Protein 5WY2 (pdb70)

Secondary structure (DSSP, 8-state):
-TTEEEE--EEEEETTEEEEEEEEEE--TTSS-SEEEEEEEHHHHHHHHHHHHT-GGGTTS-PPPPPPPP--HHHHHHHHH--HHHHHHHHHHHHHHHHHHHHHHHHHHHHHHH-TTGGG-HHHHHHHH--S-HHHH-/--EEEEE--TTTS--EEEEE-/--SEEEE--EEEEETTEEEEEEEEEE--TTSSSSEEEEEEEHHHHHHHHHHHHT-GGGTTS-PPPPPPPP--HHHHHHHHHHHHGGGTS-HHHHHHHHHHHHHHHHHHHHHHHHHHHHHHHHHHT-TTGGG-HHHHHHHH--S-STTT-/--EEEEE---TTS--EEEEE-

Structure (mmCIF, N/CA/C/O backbone):
data_5WY2
#
_entry.id   5WY2
#
_cell.length_a   37.443
_cell.length_b   43.711
_cell.length_c   60.070
_cell.angle_alpha   94.79
_cell.angle_beta   99.81
_cell.angle_gamma   100.97
#
_symmetry.space_group_name_H-M   'P 1'
#
loop_
_entity.id
_entity.type
_entity.pdbx_description
1 polymer 'Sorting nexin-5'
2 polymer IncE
3 water water
#
loop_
_atom_site.group_PDB
_atom_site.id
_atom_site.type_symbol
_atom_site.label_atom_id
_atom_site.label_alt_id
_atom_site.label_comp_id
_atom_site.label_asym_id
_atom_site.label_entity_id
_atom_site.label_seq_id
_atom_site.pdbx_PDB_ins_code
_atom_site.Cartn_x
_atom_site.Cartn_y
_atom_site.Cartn_z
_atom_site.occupancy
_atom_site.B_iso_or_equiv
_atom_site.auth_seq_id
_atom_site.auth_comp_id
_atom_site.auth_asym_id
_atom_site.auth_atom_id
_atom_site.pdbx_PDB_model_num
ATOM 1 N N . ASP A 1 11 ? 18.566 2.188 -4.578 1.00 66.94 28 ASP A N 1
ATOM 2 C CA . ASP A 1 11 ? 17.161 2.568 -4.178 1.00 61.37 28 ASP A CA 1
ATOM 3 C C . ASP A 1 11 ? 16.902 3.949 -3.462 1.00 56.08 28 ASP A C 1
ATOM 4 O O . ASP A 1 11 ? 15.736 4.360 -3.315 1.00 50.51 28 ASP A O 1
ATOM 9 N N . PRO A 1 12 ? 17.969 4.722 -3.135 1.00 54.33 29 PRO A N 1
ATOM 10 C CA . PRO A 1 12 ? 17.712 5.887 -2.293 1.00 52.85 29 PRO A CA 1
ATOM 11 C C . PRO A 1 12 ? 16.973 7.079 -2.968 1.00 49.39 29 PRO A C 1
ATOM 12 O O . PRO A 1 12 ? 16.600 8.038 -2.278 1.00 51.76 29 PRO A O 1
ATOM 16 N N . SER A 1 13 ? 16.731 6.984 -4.272 1.00 43.46 30 SER A N 1
ATOM 17 C CA . SER A 1 13 ? 16.128 8.080 -4.986 1.00 41.23 30 SER A CA 1
ATOM 18 C C . SER A 1 13 ? 14.594 8.005 -4.965 1.00 35.86 30 SER A C 1
ATOM 19 O O . SER A 1 13 ? 13.961 8.951 -5.366 1.00 33.50 30 SER A O 1
ATOM 22 N N . LEU A 1 14 ? 14.036 6.882 -4.497 1.00 33.25 31 LEU A N 1
ATOM 23 C CA . LEU A 1 14 ? 12.621 6.692 -4.394 1.00 31.58 31 LEU A CA 1
ATOM 24 C C . LEU A 1 14 ? 12.291 5.882 -3.122 1.00 32.45 31 LEU A C 1
ATOM 25 O O . LEU A 1 14 ? 12.581 4.685 -3.092 1.00 33.49 31 LEU A O 1
ATOM 30 N N . GLN A 1 15 ? 11.726 6.545 -2.090 1.00 32.99 32 GLN A N 1
ATOM 31 C CA . GLN A 1 15 ? 11.514 5.969 -0.784 1.00 33.59 32 GLN A CA 1
ATOM 32 C C . GLN A 1 15 ? 10.063 6.115 -0.389 1.00 31.39 32 GLN A C 1
ATOM 33 O O . GLN A 1 15 ? 9.540 7.234 -0.300 1.00 29.55 32 GLN A O 1
ATOM 39 N N . ILE A 1 16 ? 9.404 4.981 -0.164 1.00 29.26 33 ILE A N 1
ATOM 40 C CA . ILE A 1 16 ? 7.957 4.936 0.035 1.00 28.78 33 ILE A CA 1
ATOM 41 C C . ILE A 1 16 ? 7.687 4.330 1.387 1.00 30.80 33 ILE A C 1
ATOM 42 O O . ILE A 1 16 ? 8.317 3.323 1.754 1.00 29.37 33 ILE A O 1
ATOM 47 N N . ASP A 1 17 ? 6.767 4.939 2.140 1.00 30.81 34 ASP A N 1
ATOM 48 C CA . ASP A 1 17 ? 6.316 4.335 3.378 1.00 31.75 34 ASP A CA 1
ATOM 49 C C . ASP A 1 17 ? 4.820 4.602 3.597 1.00 30.51 34 ASP A C 1
ATOM 50 O O . ASP A 1 17 ? 4.213 5.479 2.984 1.00 28.10 34 ASP A O 1
ATOM 55 N N . ILE A 1 18 ? 4.244 3.812 4.488 1.00 30.62 35 ILE A N 1
ATOM 56 C CA . ILE A 1 18 ? 2.845 3.972 4.872 1.00 30.60 35 ILE A CA 1
ATOM 57 C C . ILE A 1 18 ? 2.842 4.360 6.341 1.00 32.86 35 ILE A C 1
ATOM 58 O O . ILE A 1 18 ? 2.982 3.495 7.205 1.00 34.35 35 ILE A O 1
ATOM 63 N N . PRO A 1 19 ? 2.689 5.653 6.654 1.00 33.45 36 PRO A N 1
ATOM 64 C CA . PRO A 1 19 ? 2.754 6.068 8.078 1.00 35.71 36 PRO A CA 1
ATOM 65 C C . PRO A 1 19 ? 1.457 5.894 8.898 1.00 37.48 36 PRO A C 1
ATOM 66 O O . PRO A 1 19 ? 1.497 6.001 10.162 1.00 39.89 36 PRO A O 1
ATOM 70 N N . ASP A 1 20 ? 0.322 5.719 8.221 1.00 35.40 37 ASP A N 1
ATOM 71 C CA . ASP A 1 20 ? -0.936 5.554 8.896 1.00 36.62 37 ASP A CA 1
ATOM 72 C C . ASP A 1 20 ? -1.959 4.874 7.983 1.00 34.81 37 ASP A C 1
ATOM 73 O O . ASP A 1 20 ? -1.779 4.801 6.752 1.00 31.29 37 ASP A O 1
ATOM 78 N N . ALA A 1 21 ? -3.021 4.395 8.612 1.00 36.70 38 ALA A N 1
ATOM 79 C CA . ALA A 1 21 ? -4.074 3.669 7.945 1.00 36.16 38 ALA A CA 1
ATOM 80 C C . ALA A 1 21 ? -5.383 3.726 8.738 1.00 38.44 38 ALA A C 1
ATOM 81 O O . ALA A 1 21 ? -5.404 3.938 9.962 1.00 41.31 38 ALA A O 1
ATOM 83 N N . LEU A 1 22 ? -6.490 3.552 8.042 1.00 38.58 39 LEU A N 1
ATOM 84 C CA . LEU A 1 22 ? -7.805 3.693 8.650 1.00 41.68 39 LEU A CA 1
ATOM 85 C C . LEU A 1 22 ? -8.658 2.524 8.244 1.00 41.65 39 LEU A C 1
ATOM 86 O O . LEU A 1 22 ? -8.747 2.241 7.071 1.00 39.14 39 LEU A O 1
ATOM 91 N N . SER A 1 23 ? -9.260 1.843 9.208 1.00 44.65 40 SER A N 1
ATOM 92 C CA . SER A 1 23 ? -10.235 0.772 8.956 1.00 47.27 40 SER A CA 1
ATOM 93 C C . SER A 1 23 ? -11.598 1.354 9.252 1.00 51.92 40 SER A C 1
ATOM 94 O O . SER A 1 23 ? -11.850 1.842 10.367 1.00 52.79 40 SER A O 1
ATOM 97 N N . GLU A 1 24 ? -12.476 1.320 8.261 1.00 55.86 41 GLU A N 1
ATOM 98 C CA . GLU A 1 24 ? -13.862 1.788 8.426 1.00 64.33 41 GLU A CA 1
ATOM 99 C C . GLU A 1 24 ? -14.806 0.912 7.620 1.00 69.09 41 GLU A C 1
ATOM 100 O O . GLU A 1 24 ? -14.532 0.576 6.463 1.00 71.80 41 GLU A O 1
ATOM 106 N N . ARG A 1 25 ? -15.896 0.518 8.258 1.00 78.04 42 ARG A N 1
ATOM 107 C CA . ARG A 1 25 ? -16.828 -0.476 7.726 1.00 84.89 42 ARG A CA 1
ATOM 108 C C . ARG A 1 25 ? -16.018 -1.652 7.199 1.00 82.60 42 ARG A C 1
ATOM 109 O O . ARG A 1 25 ? -15.398 -2.362 7.991 1.00 83.53 42 ARG A O 1
ATOM 117 N N . ASP A 1 26 ? -15.948 -1.836 5.890 1.00 81.36 43 ASP A N 1
ATOM 118 C CA . ASP A 1 26 ? -15.274 -3.006 5.327 1.00 81.07 43 ASP A CA 1
ATOM 119 C C . ASP A 1 26 ? -14.052 -2.605 4.506 1.00 74.26 43 ASP A C 1
ATOM 120 O O . ASP A 1 26 ? -13.432 -3.459 3.870 1.00 73.77 43 ASP A O 1
ATOM 125 N N . LYS A 1 27 ? -13.671 -1.328 4.559 1.00 69.25 44 LYS A N 1
ATOM 126 C CA . LYS A 1 27 ? -12.592 -0.846 3.727 1.00 62.33 44 LYS A CA 1
ATOM 127 C C . LYS A 1 27 ? -11.448 -0.339 4.588 1.00 54.76 44 LYS A C 1
ATOM 128 O O . LYS A 1 27 ? -11.638 0.020 5.747 1.00 54.96 44 LYS A O 1
ATOM 134 N N . VAL A 1 28 ? -10.256 -0.396 4.034 1.00 46.67 45 VAL A N 1
ATOM 135 C CA . VAL A 1 28 ? -9.058 0.030 4.704 1.00 44.21 45 VAL A CA 1
ATOM 136 C C . VAL A 1 28 ? -8.369 1.026 3.811 1.00 40.76 45 VAL A C 1
ATOM 137 O O . VAL A 1 28 ? -8.041 0.692 2.679 1.00 35.89 45 VAL A O 1
ATOM 141 N N . LYS A 1 29 ? -8.189 2.249 4.305 1.00 39.82 46 LYS A N 1
ATOM 142 C CA . LYS A 1 29 ? -7.443 3.263 3.548 1.00 37.82 46 LYS A CA 1
ATOM 143 C C . LYS A 1 29 ? -6.034 3.354 4.132 1.00 35.38 46 LYS A C 1
ATOM 144 O O . LYS A 1 29 ? -5.859 3.325 5.382 1.00 37.78 46 LYS A O 1
ATOM 150 N N . PHE A 1 30 ? -5.057 3.466 3.271 1.00 31.28 47 PHE A N 1
ATOM 151 C CA . PHE A 1 30 ? -3.638 3.578 3.645 1.00 30.03 47 PHE A CA 1
ATOM 152 C C . PHE A 1 30 ? -3.112 4.930 3.146 1.00 29.46 47 PHE A C 1
ATOM 153 O O . PHE A 1 30 ? -3.436 5.332 2.031 1.00 26.65 47 PHE A O 1
ATOM 161 N N . THR A 1 31 ? -2.356 5.644 3.995 1.00 29.85 48 THR A N 1
ATOM 162 C CA . THR A 1 31 ? -1.593 6.835 3.530 1.00 29.71 48 THR A CA 1
ATOM 163 C C . THR A 1 31 ? -0.334 6.343 2.910 1.00 28.50 48 THR A C 1
ATOM 164 O O . THR A 1 31 ? 0.394 5.615 3.575 1.00 28.77 48 THR A O 1
ATOM 168 N N . VAL A 1 32 ? -0.113 6.678 1.631 1.00 27.32 49 VAL A N 1
ATOM 169 C CA . VAL A 1 32 ? 1.125 6.302 0.922 1.00 27.23 49 VAL A CA 1
ATOM 170 C C . VAL A 1 32 ? 1.974 7.562 0.768 1.00 27.65 49 VAL A C 1
ATOM 171 O O . VAL A 1 32 ? 1.574 8.541 0.106 1.00 27.27 49 VAL A O 1
ATOM 175 N N . HIS A 1 33 ? 3.141 7.529 1.386 1.00 27.82 50 HIS A N 1
ATOM 176 C CA . HIS A 1 33 ? 4.021 8.684 1.444 1.00 28.97 50 HIS A CA 1
ATOM 177 C C . HIS A 1 33 ? 5.268 8.434 0.661 1.00 27.99 50 HIS A C 1
ATOM 178 O O . HIS A 1 33 ? 5.921 7.440 0.913 1.00 28.71 50 HIS A O 1
ATOM 185 N N . THR A 1 34 ? 5.612 9.355 -0.236 1.00 28.32 51 THR A N 1
ATOM 186 C CA . THR A 1 34 ? 6.779 9.218 -1.122 1.00 27.90 51 THR A CA 1
ATOM 187 C C . THR A 1 34 ? 7.753 10.374 -0.951 1.00 28.71 51 THR A C 1
ATOM 188 O O . THR A 1 34 ? 7.329 11.516 -0.841 1.00 29.02 51 THR A O 1
ATOM 192 N N . LYS A 1 35 ? 9.034 10.036 -0.871 1.00 28.90 52 LYS A N 1
ATOM 193 C CA . LYS A 1 35 ? 10.120 10.986 -0.967 1.00 31.60 52 LYS A CA 1
ATOM 194 C C . LYS A 1 35 ? 11.019 10.571 -2.114 1.00 30.26 52 LYS A C 1
ATOM 195 O O . LYS A 1 35 ? 11.435 9.403 -2.220 1.00 28.61 52 LYS A O 1
ATOM 201 N N . THR A 1 36 ? 11.309 11.505 -2.997 1.00 29.52 53 THR A N 1
ATOM 202 C CA . THR A 1 36 ? 12.064 11.167 -4.160 1.00 29.14 53 THR A CA 1
ATOM 203 C C . THR A 1 36 ? 12.925 12.348 -4.539 1.00 32.07 53 THR A C 1
ATOM 204 O O . THR A 1 36 ? 12.584 13.510 -4.240 1.00 33.05 53 THR A O 1
ATOM 208 N N . THR A 1 37 ? 14.036 12.022 -5.199 1.00 32.92 54 THR A N 1
ATOM 209 C CA . THR A 1 37 ? 14.892 12.996 -5.802 1.00 34.89 54 THR A CA 1
ATOM 210 C C . THR A 1 37 ? 14.745 12.959 -7.337 1.00 33.70 54 THR A C 1
ATOM 211 O O . THR A 1 37 ? 15.524 13.564 -8.050 1.00 34.71 54 THR A O 1
ATOM 215 N N . LEU A 1 38 ? 13.783 12.235 -7.842 1.00 30.15 55 LEU A N 1
ATOM 216 C CA . LEU A 1 38 ? 13.609 12.051 -9.305 1.00 30.23 55 LEU A CA 1
ATOM 217 C C . LEU A 1 38 ? 12.744 13.201 -9.869 1.00 31.02 55 LEU A C 1
ATOM 218 O O . LEU A 1 38 ? 11.672 13.521 -9.341 1.00 31.53 55 LEU A O 1
ATOM 223 N N . SER A 1 39 ? 13.154 13.734 -10.987 1.00 31.71 56 SER A N 1
ATOM 224 C CA . SER A 1 39 ? 12.349 14.747 -11.724 1.00 33.29 56 SER A CA 1
ATOM 225 C C . SER A 1 39 ? 11.283 14.071 -12.634 1.00 32.40 56 SER A C 1
ATOM 226 O O . SER A 1 39 ? 10.658 14.728 -13.486 1.00 33.02 56 SER A O 1
ATOM 229 N N . THR A 1 40 ? 11.117 12.757 -12.523 1.00 30.09 57 THR A N 1
ATOM 230 C CA . THR A 1 40 ? 10.003 12.077 -13.196 1.00 29.92 57 THR A CA 1
ATOM 231 C C . THR A 1 40 ? 8.711 12.120 -12.335 1.00 29.22 57 THR A C 1
ATOM 232 O O . THR A 1 40 ? 7.725 11.366 -12.620 1.00 29.93 57 THR A O 1
ATOM 236 N N . PHE A 1 41 ? 8.798 12.676 -11.142 1.00 29.10 58 PHE A N 1
ATOM 237 C CA . PHE A 1 41 ? 7.640 13.019 -10.298 1.00 28.87 58 PHE A CA 1
ATOM 238 C C . PHE A 1 41 ? 7.540 14.512 -10.207 1.00 31.72 58 PHE A C 1
ATOM 239 O O . PHE A 1 41 ? 8.562 15.233 -10.313 1.00 32.33 58 PHE A O 1
ATOM 247 N N . GLN A 1 42 ? 6.323 15.024 -10.025 1.00 33.60 59 GLN A N 1
ATOM 248 C CA . GLN A 1 42 ? 6.137 16.482 -9.969 1.00 38.95 59 GLN A CA 1
ATOM 249 C C . GLN A 1 42 ? 6.761 17.146 -8.729 1.00 37.33 59 GLN A C 1
ATOM 250 O O . GLN A 1 42 ? 7.172 18.266 -8.839 1.00 38.25 59 GLN A O 1
ATOM 256 N N . SER A 1 43 ? 6.773 16.434 -7.602 1.00 35.08 60 SER A N 1
ATOM 257 C CA . SER A 1 43 ? 7.153 16.996 -6.300 1.00 37.26 60 SER A CA 1
ATOM 258 C C . SER A 1 43 ? 8.074 16.058 -5.560 1.00 34.09 60 SER A C 1
ATOM 259 O O . SER A 1 43 ? 7.984 14.863 -5.807 1.00 30.66 60 SER A O 1
ATOM 262 N N . PRO A 1 44 ? 8.988 16.610 -4.724 1.00 34.52 61 PRO A N 1
ATOM 263 C CA . PRO A 1 44 ? 9.988 15.760 -4.063 1.00 34.13 61 PRO A CA 1
ATOM 264 C C . PRO A 1 44 ? 9.414 14.956 -2.883 1.00 33.35 61 PRO A C 1
ATOM 265 O O . PRO A 1 44 ? 9.999 13.952 -2.487 1.00 32.62 61 PRO A O 1
ATOM 269 N N . GLU A 1 45 ? 8.270 15.373 -2.360 1.00 33.37 62 GLU A N 1
ATOM 270 C CA . GLU A 1 45 ? 7.618 14.688 -1.249 1.00 33.18 62 GLU A CA 1
ATOM 271 C C . GLU A 1 45 ? 6.105 14.902 -1.334 1.00 31.59 62 GLU A C 1
ATOM 272 O O . GLU A 1 45 ? 5.614 16.049 -1.513 1.00 31.89 62 GLU A O 1
ATOM 278 N N . PHE A 1 46 ? 5.369 13.815 -1.191 1.00 29.92 63 PHE A N 1
ATOM 279 C CA . PHE A 1 46 ? 3.914 13.860 -1.379 1.00 30.14 63 PHE A CA 1
ATOM 280 C C . PHE A 1 46 ? 3.289 12.634 -0.770 1.00 28.87 63 PHE A C 1
ATOM 281 O O . PHE A 1 46 ? 3.960 11.609 -0.502 1.00 27.94 63 PHE A O 1
ATOM 289 N N . SER A 1 47 ? 1.991 12.751 -0.525 1.00 30.10 64 SER A N 1
ATOM 290 C CA . SER A 1 47 ? 1.186 11.672 0.009 1.00 29.97 64 SER A CA 1
ATOM 291 C C . SER A 1 47 ? -0.170 11.579 -0.658 1.00 29.90 64 SER A C 1
ATOM 292 O O . SER A 1 47 ? -0.772 12.606 -1.005 1.00 31.05 64 SER A O 1
ATOM 295 N N . VAL A 1 48 ? -0.663 10.351 -0.770 1.00 28.32 65 VAL A N 1
ATOM 296 C CA . VAL A 1 48 ? -1.970 10.066 -1.304 1.00 28.35 65 VAL A CA 1
ATOM 297 C C . VAL A 1 48 ? -2.624 9.009 -0.427 1.00 27.88 65 VAL A C 1
ATOM 298 O O . VAL A 1 48 ? -1.966 8.348 0.392 1.00 26.59 65 VAL A O 1
ATOM 302 N N . THR A 1 49 ? -3.944 8.907 -0.578 1.00 29.53 66 THR A N 1
ATOM 303 C CA . THR A 1 49 ? -4.733 7.880 0.092 1.00 29.46 66 THR A CA 1
ATOM 304 C C . THR A 1 49 ? -5.079 6.764 -0.923 1.00 28.67 66 THR A C 1
ATOM 305 O O . THR A 1 49 ? -5.581 7.067 -2.026 1.00 27.53 66 THR A O 1
ATOM 309 N N . ARG A 1 50 ? -4.850 5.511 -0.518 1.00 27.05 67 ARG A N 1
ATOM 310 C CA . ARG A 1 50 ? -5.108 4.365 -1.365 1.00 27.26 67 ARG A CA 1
ATOM 311 C C . ARG A 1 50 ? -5.820 3.303 -0.539 1.00 28.29 67 ARG A C 1
ATOM 312 O O . ARG A 1 50 ? -5.441 3.035 0.605 1.00 29.16 67 ARG A O 1
ATOM 320 N N . GLN A 1 51 ? -6.830 2.710 -1.133 1.00 29.07 68 GLN A N 1
ATOM 321 C CA . GLN A 1 51 ? -7.493 1.540 -0.578 1.00 31.07 68 GLN A CA 1
ATOM 322 C C . GLN A 1 51 ? -6.783 0.290 -1.030 1.00 30.53 68 GLN A C 1
ATOM 323 O O . GLN A 1 51 ? -6.087 0.264 -2.113 1.00 27.23 68 GLN A O 1
ATOM 329 N N . HIS A 1 52 ? -7.035 -0.797 -0.297 1.00 31.75 69 HIS A N 1
ATOM 330 C CA . HIS A 1 52 ? -6.499 -2.108 -0.739 1.00 31.50 69 HIS A CA 1
ATOM 331 C C . HIS A 1 52 ? -6.711 -2.442 -2.225 1.00 30.47 69 HIS A C 1
ATOM 332 O O . HIS A 1 52 ? -5.800 -2.897 -2.898 1.00 30.46 69 HIS A O 1
ATOM 339 N N . GLU A 1 53 ? -7.927 -2.251 -2.729 1.00 32.30 70 GLU A N 1
ATOM 340 C CA . GLU A 1 53 ? -8.244 -2.498 -4.129 1.00 32.79 70 GLU A CA 1
ATOM 341 C C . GLU A 1 53 ? -7.269 -1.803 -5.126 1.00 28.69 70 GLU A C 1
ATOM 342 O O . GLU A 1 53 ? -7.065 -2.274 -6.244 1.00 27.27 70 GLU A O 1
ATOM 348 N N . ASP A 1 54 ? -6.788 -0.609 -4.766 1.00 25.86 71 ASP A N 1
ATOM 349 C CA . ASP A 1 54 ? -5.895 0.128 -5.620 1.00 24.60 71 ASP A CA 1
ATOM 350 C C . ASP A 1 54 ? -4.505 -0.569 -5.772 1.00 22.81 71 ASP A C 1
ATOM 351 O O . ASP A 1 54 ? -3.857 -0.515 -6.820 1.00 21.99 71 ASP A O 1
ATOM 356 N N . PHE A 1 55 ? -4.062 -1.224 -4.702 1.00 23.05 72 PHE A N 1
ATOM 357 C CA . PHE A 1 55 ? -2.860 -1.984 -4.706 1.00 22.86 72 PHE A CA 1
ATOM 358 C C . PHE A 1 55 ? -3.047 -3.222 -5.605 1.00 24.14 72 PHE A C 1
ATOM 359 O O . PHE A 1 55 ? -2.106 -3.631 -6.328 1.00 24.48 72 PHE A O 1
ATOM 367 N N . VAL A 1 56 ? -4.210 -3.852 -5.507 1.00 24.88 73 VAL A N 1
ATOM 368 C CA . VAL A 1 56 ? -4.555 -5.021 -6.341 1.00 26.35 73 VAL A CA 1
ATOM 369 C C . VAL A 1 56 ? -4.570 -4.620 -7.824 1.00 26.66 73 VAL A C 1
ATOM 370 O O . VAL A 1 56 ? -4.017 -5.290 -8.690 1.00 26.39 73 VAL A O 1
ATOM 374 N N . TRP A 1 57 ? -5.173 -3.472 -8.115 1.00 26.61 74 TRP A N 1
ATOM 375 C CA . TRP A 1 57 ? -5.161 -2.924 -9.466 1.00 26.21 74 TRP A CA 1
ATOM 376 C C . TRP A 1 57 ? -3.754 -2.700 -9.988 1.00 24.70 74 TRP A C 1
ATOM 377 O O . TRP A 1 57 ? -3.513 -2.982 -11.175 1.00 25.57 74 TRP A O 1
ATOM 388 N N . LEU A 1 58 ? -2.878 -2.156 -9.166 1.00 22.39 75 LEU A N 1
ATOM 389 C CA . LEU A 1 58 ? -1.523 -1.834 -9.595 1.00 22.60 75 LEU A CA 1
ATOM 390 C C . LEU A 1 58 ? -0.796 -3.147 -9.928 1.00 22.32 75 LEU A C 1
ATOM 391 O O . LEU A 1 58 ? -0.173 -3.264 -10.955 1.00 21.94 75 LEU A O 1
ATOM 396 N N . HIS A 1 59 ? -0.891 -4.099 -9.008 1.00 23.19 76 HIS A N 1
ATOM 397 C CA . HIS A 1 59 ? -0.327 -5.420 -9.236 1.00 23.35 76 HIS A CA 1
ATOM 398 C C . HIS A 1 59 ? -0.833 -6.049 -10.524 1.00 24.41 76 HIS A C 1
ATOM 399 O O . HIS A 1 59 ? -0.026 -6.524 -11.345 1.00 27.27 76 HIS A O 1
ATOM 406 N N . ASP A 1 60 ? -2.137 -6.076 -10.725 1.00 25.46 77 ASP A N 1
ATOM 407 C CA . ASP A 1 60 ? -2.706 -6.687 -11.924 1.00 27.54 77 ASP A CA 1
ATOM 408 C C . ASP A 1 60 ? -2.247 -5.975 -13.177 1.00 27.10 77 ASP A C 1
ATOM 409 O O . ASP A 1 60 ? -1.912 -6.605 -14.194 1.00 28.09 77 ASP A O 1
ATOM 414 N N . THR A 1 61 ? -2.236 -4.639 -13.130 1.00 26.11 78 THR A N 1
ATOM 415 C CA . THR A 1 61 ? -1.825 -3.854 -14.295 1.00 26.48 78 THR A CA 1
ATOM 416 C C . THR A 1 61 ? -0.384 -4.247 -14.710 1.00 25.20 78 THR A C 1
ATOM 417 O O . THR A 1 61 ? -0.120 -4.469 -15.914 1.00 26.65 78 THR A O 1
ATOM 421 N N . LEU A 1 62 ? 0.494 -4.367 -13.728 1.00 24.13 79 LEU A N 1
ATOM 422 C CA . LEU A 1 62 ? 1.870 -4.751 -14.009 1.00 25.50 79 LEU A CA 1
ATOM 423 C C . LEU A 1 62 ? 1.962 -6.145 -14.614 1.00 27.32 79 LEU A C 1
ATOM 424 O O . LEU A 1 62 ? 2.688 -6.344 -15.592 1.00 28.04 79 LEU A O 1
ATOM 429 N N . THR A 1 63 ? 1.200 -7.079 -14.045 1.00 27.42 80 THR A N 1
ATOM 430 C CA . THR A 1 63 ? 1.207 -8.470 -14.472 1.00 31.47 80 THR A CA 1
ATOM 431 C C . THR A 1 63 ? 0.705 -8.587 -15.912 1.00 33.86 80 THR A C 1
ATOM 432 O O . THR A 1 63 ? 1.165 -9.496 -16.641 1.00 35.58 80 THR A O 1
ATOM 436 N N . GLU A 1 64 ? -0.197 -7.674 -16.320 1.00 32.98 81 GLU A N 1
ATOM 437 C CA . GLU A 1 64 ? -0.785 -7.685 -17.636 1.00 36.54 81 GLU A CA 1
ATOM 438 C C . GLU A 1 64 ? -0.023 -6.842 -18.659 1.00 36.81 81 GLU A C 1
ATOM 439 O O . GLU A 1 64 ? -0.407 -6.809 -19.810 1.00 38.68 81 GLU A O 1
ATOM 445 N N . THR A 1 65 ? 1.074 -6.210 -18.259 1.00 34.91 82 THR A N 1
ATOM 446 C CA . THR A 1 65 ? 1.860 -5.396 -19.170 1.00 36.31 82 THR A CA 1
ATOM 447 C C . THR A 1 65 ? 2.844 -6.322 -19.899 1.00 38.34 82 THR A C 1
ATOM 448 O O . THR A 1 65 ? 3.763 -6.888 -19.301 1.00 37.41 82 THR A O 1
ATOM 452 N N . THR A 1 66 ? 2.628 -6.520 -21.194 1.00 42.92 83 THR A N 1
ATOM 453 C CA . THR A 1 66 ? 3.279 -7.590 -21.914 1.00 43.92 83 THR A CA 1
ATOM 454 C C . THR A 1 66 ? 4.752 -7.304 -22.002 1.00 42.72 83 THR A C 1
ATOM 455 O O . THR A 1 66 ? 5.534 -8.219 -21.953 1.00 43.70 83 THR A O 1
ATOM 459 N N . ASP A 1 67 ? 5.139 -6.037 -22.091 1.00 41.76 84 ASP A N 1
ATOM 460 C CA . ASP A 1 67 ? 6.536 -5.688 -21.985 1.00 42.39 84 ASP A CA 1
ATOM 461 C C . ASP A 1 67 ? 7.258 -6.212 -20.729 1.00 39.27 84 ASP A C 1
ATOM 462 O O . ASP A 1 67 ? 8.481 -6.231 -20.777 1.00 38.86 84 ASP A O 1
ATOM 467 N N . TYR A 1 68 ? 6.545 -6.570 -19.634 1.00 34.37 85 TYR A N 1
ATOM 468 C CA . TYR A 1 68 ? 7.173 -6.981 -18.363 1.00 31.81 85 TYR A CA 1
ATOM 469 C C . TYR A 1 68 ? 7.188 -8.508 -18.148 1.00 32.15 85 TYR A C 1
ATOM 470 O O . TYR A 1 68 ? 7.547 -8.980 -17.058 1.00 29.85 85 TYR A O 1
ATOM 479 N N . ALA A 1 69 ? 6.767 -9.265 -19.167 1.00 33.68 86 ALA A N 1
ATOM 480 C CA . ALA A 1 69 ? 6.724 -10.709 -19.071 1.00 35.26 86 ALA A CA 1
ATOM 481 C C . ALA A 1 69 ? 8.147 -11.236 -18.866 1.00 35.23 86 ALA A C 1
ATOM 482 O O . ALA A 1 69 ? 9.050 -10.833 -19.606 1.00 36.07 86 ALA A O 1
ATOM 484 N N . GLY A 1 70 ? 8.311 -12.050 -17.824 1.00 34.80 87 GLY A N 1
ATOM 485 C CA . GLY A 1 70 ? 9.602 -12.547 -17.352 1.00 35.71 87 GLY A CA 1
ATOM 486 C C . GLY A 1 70 ? 10.124 -11.826 -16.095 1.00 33.77 87 GLY A C 1
ATOM 487 O O . GLY A 1 70 ? 10.848 -12.415 -15.287 1.00 34.27 87 GLY A O 1
ATOM 488 N N . LEU A 1 71 ? 9.731 -10.561 -15.916 1.00 30.52 88 LEU A N 1
ATOM 489 C CA . LEU A 1 71 ? 10.201 -9.800 -14.757 1.00 29.58 88 LEU A CA 1
ATOM 490 C C . LEU A 1 71 ? 9.659 -10.388 -13.485 1.00 29.70 88 LEU A C 1
ATOM 491 O O . LEU A 1 71 ? 8.567 -10.951 -13.478 1.00 30.21 88 LEU A O 1
ATOM 496 N N . ILE A 1 72 ? 10.405 -10.248 -12.402 1.00 29.95 89 ILE A N 1
ATOM 497 C CA . ILE A 1 72 ? 9.969 -10.656 -11.086 1.00 31.22 89 ILE A CA 1
ATOM 498 C C . ILE A 1 72 ? 9.051 -9.581 -10.477 1.00 30.43 89 ILE A C 1
ATOM 499 O O . ILE A 1 72 ? 9.544 -8.529 -10.019 1.00 30.72 89 ILE A O 1
ATOM 504 N N . ILE A 1 73 ? 7.746 -9.800 -10.549 1.00 29.40 90 ILE A N 1
ATOM 505 C CA . ILE A 1 73 ? 6.794 -8.807 -10.025 1.00 28.29 90 ILE A CA 1
ATOM 506 C C . ILE A 1 73 ? 6.497 -9.195 -8.591 1.00 28.08 90 ILE A C 1
ATOM 507 O O . ILE A 1 73 ? 6.040 -10.318 -8.365 1.00 27.71 90 ILE A O 1
ATOM 512 N N . PRO A 1 74 ? 6.765 -8.297 -7.611 1.00 26.93 91 PRO A N 1
ATOM 513 C CA . PRO A 1 74 ? 6.467 -8.684 -6.221 1.00 28.84 91 PRO A CA 1
ATOM 514 C C . PRO A 1 74 ? 4.957 -9.009 -6.017 1.00 27.50 91 PRO A C 1
ATOM 515 O O . PRO A 1 74 ? 4.120 -8.419 -6.704 1.00 26.53 91 PRO A O 1
ATOM 519 N N . PRO A 1 75 ? 4.656 -9.936 -5.128 1.00 29.29 92 PRO A N 1
ATOM 520 C CA . PRO A 1 75 ? 3.274 -10.393 -4.999 1.00 30.29 92 PRO A CA 1
ATOM 521 C C . PRO A 1 75 ? 2.425 -9.290 -4.408 1.00 28.76 92 PRO A C 1
ATOM 522 O O . PRO A 1 75 ? 2.932 -8.426 -3.655 1.00 27.85 92 PRO A O 1
ATOM 526 N N . ALA A 1 76 ? 1.170 -9.298 -4.782 1.00 29.83 93 ALA A N 1
ATOM 527 C CA . ALA A 1 76 ? 0.200 -8.347 -4.210 1.00 28.46 93 ALA A CA 1
ATOM 528 C C . ALA A 1 76 ? 0.044 -8.572 -2.719 1.00 29.79 93 ALA A C 1
ATOM 529 O O . ALA A 1 76 ? 0.076 -9.717 -2.244 1.00 30.30 93 ALA A O 1
ATOM 531 N N . PRO A 1 77 ? -0.238 -7.504 -1.975 1.00 30.08 94 PRO A N 1
ATOM 532 C CA . PRO A 1 77 ? -0.594 -7.694 -0.570 1.00 31.58 94 PRO A CA 1
ATOM 533 C C . PRO A 1 77 ? -1.936 -8.377 -0.510 1.00 32.72 94 PRO A C 1
ATOM 534 O O . PRO A 1 77 ? -2.775 -8.185 -1.414 1.00 32.22 94 PRO A O 1
ATOM 538 N N . THR A 1 78 ? -2.125 -9.160 0.534 1.00 35.41 95 THR A N 1
ATOM 539 C CA . THR A 1 78 ? -3.367 -9.820 0.776 1.00 38.65 95 THR A CA 1
ATOM 540 C C . THR A 1 78 ? -4.362 -8.810 1.384 1.00 37.86 95 THR A C 1
ATOM 541 O O . THR A 1 78 ? -3.980 -7.776 1.943 1.00 35.43 95 THR A O 1
ATOM 545 N N . LYS A 1 79 ? -5.634 -9.099 1.187 1.00 39.95 96 LYS A N 1
ATOM 546 C CA . LYS A 1 79 ? -6.712 -8.268 1.707 1.00 42.61 96 LYS A CA 1
ATOM 547 C C . LYS A 1 79 ? -6.636 -8.269 3.232 1.00 43.63 96 LYS A C 1
ATOM 548 O O . LYS A 1 79 ? -6.588 -9.314 3.838 1.00 43.48 96 LYS A O 1
ATOM 554 N N . PRO A 1 80 ? -6.600 -7.089 3.859 1.00 43.47 97 PRO A N 1
ATOM 555 C CA . PRO A 1 80 ? -6.636 -7.083 5.323 1.00 45.43 97 PRO A CA 1
ATOM 556 C C . PRO A 1 80 ? -7.947 -7.657 5.858 1.00 47.82 97 PRO A C 1
ATOM 557 O O . PRO A 1 80 ? -8.981 -7.538 5.204 1.00 46.66 97 PRO A O 1
ATOM 561 N N . ASP A 1 81 ? -7.879 -8.304 7.010 1.00 50.32 98 ASP A N 1
ATOM 562 C CA . ASP A 1 81 ? -9.049 -8.900 7.603 1.00 54.83 98 ASP A CA 1
ATOM 563 C C . ASP A 1 81 ? -9.264 -8.345 8.999 1.00 56.18 98 ASP A C 1
ATOM 564 O O . ASP A 1 81 ? -8.550 -8.701 9.923 1.00 58.07 98 ASP A O 1
ATOM 569 N N . PHE A 1 82 ? -10.263 -7.470 9.132 1.00 57.13 99 PHE A N 1
ATOM 570 C CA . PHE A 1 82 ? -10.670 -6.891 10.402 1.00 58.42 99 PHE A CA 1
ATOM 571 C C . PHE A 1 82 ? -12.042 -7.401 10.877 1.00 64.29 99 PHE A C 1
ATOM 572 O O . PHE A 1 82 ? -12.647 -6.799 11.774 1.00 66.19 99 PHE A O 1
ATOM 580 N N . ASP A 1 83 ? -12.522 -8.523 10.345 1.00 67.13 100 ASP A N 1
ATOM 581 C CA . ASP A 1 83 ? -13.879 -8.999 10.697 1.00 71.96 100 ASP A CA 1
ATOM 582 C C . ASP A 1 83 ? -13.970 -9.401 12.156 1.00 75.40 100 ASP A C 1
ATOM 583 O O . ASP A 1 83 ? -14.913 -9.019 12.836 1.00 77.71 100 ASP A O 1
ATOM 588 N N . GLY A 1 84 ? -12.986 -10.169 12.621 1.00 75.92 101 GLY A N 1
ATOM 589 C CA . GLY A 1 84 ? -12.951 -10.636 13.999 1.00 80.08 101 GLY A CA 1
ATOM 590 C C . GLY A 1 84 ? -12.891 -9.480 14.969 1.00 80.84 101 GLY A C 1
ATOM 591 O O . GLY A 1 84 ? -13.803 -9.322 15.784 1.00 83.28 101 GLY A O 1
ATOM 592 N N . PRO A 1 85 ? -11.844 -8.630 14.850 1.00 78.39 102 PRO A N 1
ATOM 593 C CA . PRO A 1 85 ? -11.772 -7.431 15.688 1.00 79.45 102 PRO A CA 1
ATOM 594 C C . PRO A 1 85 ? -13.071 -6.603 15.654 1.00 82.35 102 PRO A C 1
ATOM 595 O O . PRO A 1 85 ? -13.564 -6.191 16.706 1.00 84.45 102 PRO A O 1
ATOM 599 N N . ARG A 1 86 ? -13.633 -6.408 14.462 1.00 83.37 103 ARG A N 1
ATOM 600 C CA . ARG A 1 86 ? -14.827 -5.582 14.289 1.00 87.42 103 ARG A CA 1
ATOM 601 C C . ARG A 1 86 ? -16.073 -6.210 14.896 1.00 92.61 103 ARG A C 1
ATOM 602 O O . ARG A 1 86 ? -17.010 -5.509 15.262 1.00 95.10 103 ARG A O 1
ATOM 610 N N . GLU A 1 87 ? -16.074 -7.527 15.001 1.00 94.93 104 GLU A N 1
ATOM 611 C CA . GLU A 1 87 ? -17.160 -8.223 15.653 1.00 100.70 104 GLU A CA 1
ATOM 612 C C . GLU A 1 87 ? -17.043 -8.078 17.155 1.00 104.47 104 GLU A C 1
ATOM 613 O O . GLU A 1 87 ? -18.062 -7.876 17.828 1.00 108.65 104 GLU A O 1
ATOM 619 N N . LYS A 1 88 ? -15.819 -8.168 17.678 1.00 103.08 105 LYS A N 1
ATOM 620 C CA . LYS A 1 88 ? -15.590 -7.902 19.108 1.00 106.64 105 LYS A CA 1
ATOM 621 C C . LYS A 1 88 ? -16.017 -6.488 19.467 1.00 107.51 105 LYS A C 1
ATOM 622 O O . LYS A 1 88 ? -16.726 -6.291 20.456 1.00 109.36 105 LYS A O 1
ATOM 628 N N . MET A 1 89 ? -15.581 -5.517 18.655 1.00 104.58 106 MET A N 1
ATOM 629 C CA . MET A 1 89 ? -15.894 -4.102 18.887 1.00 106.74 106 MET A CA 1
ATOM 630 C C . MET A 1 89 ? -17.395 -3.847 19.035 1.00 111.88 106 MET A C 1
ATOM 631 O O . MET A 1 89 ? -17.821 -3.180 19.980 1.00 116.85 106 MET A O 1
ATOM 636 N N . GLN A 1 90 ? -18.177 -4.390 18.107 1.00 112.33 107 GLN A N 1
ATOM 637 C CA . GLN A 1 90 ? -19.625 -4.209 18.111 1.00 115.43 107 GLN A CA 1
ATOM 638 C C . GLN A 1 90 ? -20.307 -4.884 19.298 1.00 121.23 107 GLN A C 1
ATOM 639 O O . GLN A 1 90 ? -21.051 -4.231 20.041 1.00 122.97 107 GLN A O 1
ATOM 645 N N . LYS A 1 91 ? -20.041 -6.182 19.463 1.00 122.22 108 LYS A N 1
ATOM 646 C CA . LYS A 1 91 ? -20.569 -6.963 20.582 1.00 126.61 108 LYS A CA 1
ATOM 647 C C . LYS A 1 91 ? -20.296 -6.285 21.913 1.00 128.53 108 LYS A C 1
ATOM 648 O O . LYS A 1 91 ? -21.219 -6.091 22.705 1.00 131.25 108 LYS A O 1
ATOM 654 N N . LEU A 1 92 ? -19.036 -5.903 22.128 1.00 124.16 109 LEU A N 1
ATOM 655 C CA . LEU A 1 92 ? -18.636 -5.205 23.353 1.00 125.11 109 LEU A CA 1
ATOM 656 C C . LEU A 1 92 ? -19.281 -3.827 23.474 1.00 124.73 109 LEU A C 1
ATOM 657 O O . LEU A 1 92 ? -19.818 -3.471 24.526 1.00 126.68 109 LEU A O 1
ATOM 662 N N . PHE A 1 104 ? -14.078 -5.485 31.694 1.00 158.02 121 PHE A N 1
ATOM 663 C CA . PHE A 1 104 ? -14.341 -4.722 30.476 1.00 152.18 121 PHE A CA 1
ATOM 664 C C . PHE A 1 104 ? -13.112 -4.003 29.933 1.00 147.75 121 PHE A C 1
ATOM 665 O O . PHE A 1 104 ? -12.850 -4.021 28.711 1.00 144.69 121 PHE A O 1
ATOM 673 N N . ALA A 1 105 ? -12.343 -3.377 30.826 1.00 148.41 122 ALA A N 1
ATOM 674 C CA . ALA A 1 105 ? -11.059 -2.761 30.453 1.00 143.78 122 ALA A CA 1
ATOM 675 C C . ALA A 1 105 ? -10.074 -3.814 29.934 1.00 140.04 122 ALA A C 1
ATOM 676 O O . ALA A 1 105 ? -9.369 -3.573 28.964 1.00 133.06 122 ALA A O 1
ATOM 678 N N . LYS A 1 106 ? -10.050 -4.973 30.592 1.00 143.37 123 LYS A N 1
ATOM 679 C CA . LYS A 1 106 ? -9.322 -6.149 30.111 1.00 141.26 123 LYS A CA 1
ATOM 680 C C . LYS A 1 106 ? -9.738 -6.534 28.689 1.00 135.16 123 LYS A C 1
ATOM 681 O O . LYS A 1 106 ? -8.899 -6.724 27.826 1.00 131.02 123 LYS A O 1
ATOM 687 N N . MET A 1 107 ? -11.041 -6.651 28.479 1.00 135.41 124 MET A N 1
ATOM 688 C CA . MET A 1 107 ? -11.616 -7.061 27.185 1.00 130.26 124 MET A CA 1
ATOM 689 C C . MET A 1 107 ? -11.388 -6.010 26.083 1.00 124.19 124 MET A C 1
ATOM 690 O O . MET A 1 107 ? -11.110 -6.345 24.926 1.00 116.52 124 MET A O 1
ATOM 695 N N . LYS A 1 108 ? -11.498 -4.740 26.466 1.00 124.28 125 LYS A N 1
ATOM 696 C CA . LYS A 1 108 ? -11.212 -3.598 25.584 1.00 118.41 125 LYS A CA 1
ATOM 697 C C . LYS A 1 108 ? -9.716 -3.473 25.232 1.00 114.12 125 LYS A C 1
ATOM 698 O O . LYS A 1 108 ? -9.362 -3.024 24.124 1.00 108.06 125 LYS A O 1
ATOM 704 N N . GLN A 1 109 ? -8.845 -3.864 26.163 1.00 115.73 126 GLN A N 1
ATOM 705 C CA . GLN A 1 109 ? -7.401 -3.856 25.917 1.00 112.85 126 GLN A CA 1
ATOM 706 C C . GLN A 1 109 ? -6.992 -4.908 24.883 1.00 109.20 126 GLN A C 1
ATOM 707 O O . GLN A 1 109 ? -6.200 -4.624 23.981 1.00 103.65 126 GLN A O 1
ATOM 713 N N . GLU A 1 110 ? -7.528 -6.119 25.030 1.00 111.16 127 GLU A N 1
ATOM 714 C CA . GLU A 1 110 ? -7.302 -7.198 24.050 1.00 107.92 127 GLU A CA 1
ATOM 715 C C . GLU A 1 110 ? -7.877 -6.874 22.675 1.00 100.83 127 GLU A C 1
ATOM 716 O O . GLU A 1 110 ? -7.349 -7.342 21.686 1.00 95.97 127 GLU A O 1
ATOM 722 N N . LEU A 1 111 ? -8.963 -6.100 22.621 1.00 98.83 128 LEU A N 1
ATOM 723 C CA . LEU A 1 111 ? -9.5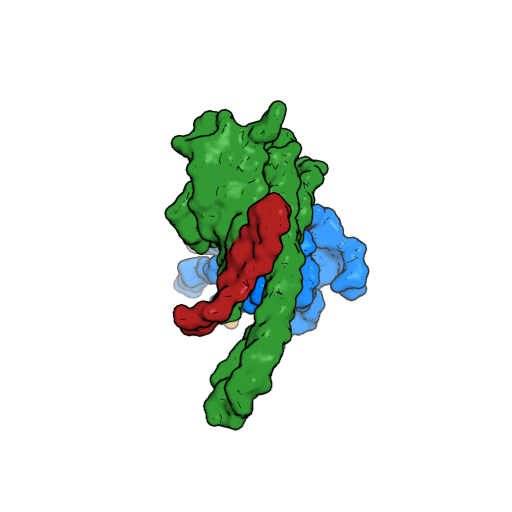55 -5.623 21.364 1.00 93.08 128 LEU A CA 1
ATOM 724 C C . LEU A 1 111 ? -8.603 -4.694 20.632 1.00 87.16 128 LEU A C 1
ATOM 725 O O . LEU A 1 111 ? -8.379 -4.880 19.424 1.00 81.31 128 LEU A O 1
ATOM 730 N N . GLU A 1 112 ? -8.053 -3.714 21.350 1.00 86.30 129 GLU A N 1
ATOM 731 C CA . GLU A 1 112 ? -7.082 -2.793 20.761 1.00 82.18 129 GLU A CA 1
ATOM 732 C C . GLU A 1 112 ? -5.818 -3.520 20.297 1.00 78.36 129 GLU A C 1
ATOM 733 O O . GLU A 1 112 ? -5.325 -3.252 19.218 1.00 72.84 129 GLU A O 1
ATOM 739 N N . ALA A 1 113 ? -5.302 -4.426 21.129 1.00 79.90 130 ALA A N 1
ATOM 740 C CA . ALA A 1 113 ? -4.160 -5.281 20.784 1.00 78.17 130 ALA A CA 1
ATOM 741 C C . ALA A 1 113 ? -4.418 -6.093 19.534 1.00 74.34 130 ALA A C 1
ATOM 742 O O . ALA A 1 113 ? -3.529 -6.242 18.705 1.00 70.71 130 ALA A O 1
ATOM 744 N N . GLU A 1 114 ? -5.629 -6.626 19.395 1.00 74.65 131 GLU A N 1
ATOM 745 C CA . GLU A 1 114 ? -6.005 -7.369 18.194 1.00 72.28 131 GLU A CA 1
ATOM 746 C C . GLU A 1 114 ? -6.024 -6.479 16.972 1.00 66.13 131 GLU A C 1
ATOM 747 O O . GLU A 1 114 ? -5.437 -6.823 15.971 1.00 61.86 131 GLU A O 1
ATOM 753 N N . TYR A 1 115 ? -6.714 -5.351 17.059 1.00 64.66 132 TYR A N 1
ATOM 754 C CA . TYR A 1 115 ? -6.662 -4.344 15.983 1.00 61.02 132 TYR A CA 1
ATOM 755 C C . TYR A 1 115 ? -5.230 -3.956 15.613 1.00 57.76 132 TYR A C 1
ATOM 756 O O . TYR A 1 115 ? -4.888 -3.880 14.438 1.00 53.27 132 TYR A O 1
ATOM 765 N N . LEU A 1 116 ? -4.408 -3.726 16.631 1.00 59.10 133 LEU A N 1
ATOM 766 C CA . LEU A 1 116 ? -3.032 -3.292 16.422 1.00 57.38 133 LEU A CA 1
ATOM 767 C C . LEU A 1 116 ? -2.199 -4.352 15.682 1.00 54.76 133 LEU A C 1
ATOM 768 O O . LEU A 1 116 ? -1.402 -4.034 14.821 1.00 50.78 133 LEU A O 1
ATOM 773 N N . ALA A 1 117 ? -2.412 -5.613 16.017 1.00 56.23 134 ALA A N 1
ATOM 774 C CA . ALA A 1 117 ? -1.685 -6.721 15.410 1.00 55.59 134 ALA A CA 1
ATOM 775 C C . ALA A 1 117 ? -2.059 -6.841 13.951 1.00 51.62 134 ALA A C 1
ATOM 776 O O . ALA A 1 117 ? -1.186 -7.000 13.105 1.00 49.05 134 ALA A O 1
ATOM 778 N N . VAL A 1 118 ? -3.354 -6.746 13.641 1.00 51.18 135 VAL A N 1
ATOM 779 C CA . VAL A 1 118 ? -3.809 -6.787 12.242 1.00 48.66 135 VAL A CA 1
ATOM 780 C C . VAL A 1 118 ? -3.225 -5.617 11.449 1.00 45.32 135 VAL A C 1
ATOM 781 O O . VAL A 1 118 ? -2.748 -5.817 10.326 1.00 42.94 135 VAL A O 1
ATOM 785 N N . PHE A 1 119 ? -3.235 -4.419 12.047 1.00 45.94 136 PHE A N 1
ATOM 786 C CA . PHE A 1 119 ? -2.697 -3.220 11.388 1.00 44.02 136 PHE A CA 1
ATOM 787 C C . PHE A 1 119 ? -1.202 -3.322 11.096 1.00 43.61 136 PHE A C 1
ATOM 788 O O . PHE A 1 119 ? -0.798 -3.011 9.980 1.00 41.23 136 PHE A O 1
ATOM 796 N N . LYS A 1 120 ? -0.393 -3.730 12.071 1.00 46.67 137 LYS A N 1
ATOM 797 C CA . LYS A 1 120 ? 1.060 -3.849 11.849 1.00 48.06 137 LYS A CA 1
ATOM 798 C C . LYS A 1 120 ? 1.383 -4.792 10.685 1.00 46.25 137 LYS A C 1
ATOM 799 O O . LYS A 1 120 ? 2.209 -4.458 9.822 1.00 41.96 137 LYS A O 1
ATOM 805 N N . LYS A 1 121 ? 0.694 -5.930 10.630 1.00 47.13 138 LYS A N 1
ATOM 806 C CA . LYS A 1 121 ? 0.892 -6.900 9.561 1.00 47.11 138 LYS A CA 1
ATOM 807 C C . LYS A 1 121 ? 0.478 -6.374 8.179 1.00 42.86 138 LYS A C 1
ATOM 808 O O . LYS A 1 121 ? 1.279 -6.418 7.234 1.00 40.58 138 LYS A O 1
ATOM 814 N N . THR A 1 122 ? -0.743 -5.851 8.052 1.00 40.74 139 THR A N 1
ATOM 815 C CA . THR A 1 122 ? -1.263 -5.438 6.745 1.00 37.60 139 THR A CA 1
ATOM 816 C C . THR A 1 122 ? -0.541 -4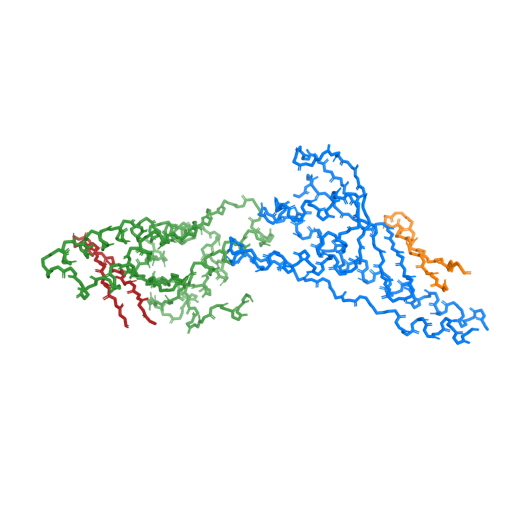.161 6.254 1.00 35.60 139 THR A C 1
ATOM 817 O O . THR A 1 122 ? -0.254 -4.015 5.074 1.00 33.49 139 THR A O 1
ATOM 821 N N . VAL A 1 123 ? -0.214 -3.253 7.164 1.00 36.63 140 VAL A N 1
ATOM 822 C CA . VAL A 1 123 ? 0.579 -2.095 6.770 1.00 35.52 140 VAL A CA 1
ATOM 823 C C . VAL A 1 123 ? 1.942 -2.576 6.247 1.00 35.83 140 VAL A C 1
ATOM 824 O O . VAL A 1 123 ? 2.393 -2.130 5.192 1.00 34.36 140 VAL A O 1
ATOM 828 N N . SER A 1 124 ? 2.549 -3.536 6.946 1.00 38.04 141 SER A N 1
ATOM 829 C CA . SER A 1 124 ? 3.817 -4.094 6.486 1.00 39.49 141 SER A CA 1
ATOM 830 C C . SER A 1 124 ? 3.730 -4.742 5.089 1.00 37.84 141 SER A C 1
ATOM 831 O O . SER A 1 124 ? 4.565 -4.420 4.217 1.00 37.31 141 SER A O 1
ATOM 834 N N . THR A 1 125 ? 2.734 -5.578 4.848 1.00 37.51 142 THR A N 1
ATOM 835 C CA . THR A 1 125 ? 2.618 -6.240 3.542 1.00 36.86 142 THR A CA 1
ATOM 836 C C . THR A 1 125 ? 2.375 -5.243 2.411 1.00 34.40 142 THR A C 1
ATOM 837 O O . THR A 1 125 ? 2.864 -5.424 1.288 1.00 33.64 142 THR A O 1
ATOM 841 N N . HIS A 1 126 ? 1.605 -4.185 2.689 1.00 33.00 143 HIS A N 1
ATOM 842 C CA . HIS A 1 126 ? 1.297 -3.211 1.663 1.00 29.52 143 HIS A CA 1
ATOM 843 C C . HIS A 1 126 ? 2.483 -2.356 1.396 1.00 29.15 143 HIS A C 1
ATOM 844 O O . HIS A 1 126 ? 2.748 -2.023 0.244 1.00 27.12 143 HIS A O 1
ATOM 851 N N . GLU A 1 127 ? 3.207 -2.023 2.452 1.00 31.78 144 GLU A N 1
ATOM 852 C CA . GLU A 1 127 ? 4.396 -1.196 2.318 1.00 32.35 144 GLU A CA 1
ATOM 853 C C . GLU A 1 127 ? 5.544 -1.934 1.590 1.00 33.41 144 GLU A C 1
ATOM 854 O O . GLU A 1 127 ? 6.166 -1.395 0.664 1.00 31.37 144 GLU A O 1
ATOM 860 N N . VAL A 1 128 ? 5.746 -3.198 1.939 1.00 32.61 145 VAL A N 1
ATOM 861 C CA . VAL A 1 128 ? 6.797 -4.024 1.349 1.00 32.53 145 VAL A CA 1
ATOM 862 C C . VAL A 1 128 ? 6.593 -4.184 -0.163 1.00 30.92 145 VAL A C 1
ATOM 863 O O . VAL A 1 128 ? 7.579 -4.099 -0.944 1.00 30.01 145 VAL A O 1
ATOM 867 N N . PHE A 1 129 ? 5.333 -4.358 -0.592 1.00 28.13 146 PHE A N 1
ATOM 868 C CA . PHE A 1 129 ? 4.995 -4.432 -2.003 1.00 28.09 146 PHE A CA 1
ATOM 869 C C . PHE A 1 129 ? 5.499 -3.165 -2.729 1.00 26.11 146 PHE A C 1
ATOM 870 O O . PHE A 1 129 ? 6.135 -3.252 -3.750 1.00 25.11 146 PHE A O 1
ATOM 878 N N . LEU A 1 130 ? 5.177 -2.003 -2.192 1.00 24.56 147 LEU A N 1
ATOM 879 C CA . LEU A 1 130 ? 5.554 -0.750 -2.814 1.00 25.09 147 LEU A CA 1
ATOM 880 C C . LEU A 1 130 ? 7.055 -0.557 -2.784 1.00 24.97 147 LEU A C 1
ATOM 881 O O . LEU A 1 130 ? 7.624 -0.056 -3.770 1.00 24.44 147 LEU A O 1
ATOM 886 N N . GLN A 1 131 ? 7.690 -0.935 -1.687 1.00 27.66 148 GLN A N 1
ATOM 887 C CA . GLN A 1 131 ? 9.142 -0.795 -1.545 1.00 29.21 148 GLN A CA 1
ATOM 888 C C . GLN A 1 131 ? 9.891 -1.672 -2.521 1.00 30.69 148 GLN A C 1
ATOM 889 O O . GLN A 1 131 ? 10.904 -1.279 -3.107 1.00 30.09 148 GLN A O 1
ATOM 895 N N . ARG A 1 132 ? 9.373 -2.885 -2.727 1.00 30.41 149 ARG A N 1
ATOM 896 C CA . ARG A 1 132 ? 9.950 -3.771 -3.757 1.00 30.53 149 ARG A CA 1
ATOM 897 C C . ARG A 1 132 ? 9.783 -3.191 -5.178 1.00 27.37 149 ARG A C 1
ATOM 898 O O . ARG A 1 132 ? 10.665 -3.343 -6.000 1.00 30.62 149 ARG A O 1
ATOM 906 N N . LEU A 1 133 ? 8.671 -2.555 -5.472 1.00 25.34 150 LEU A N 1
ATOM 907 C CA . LEU A 1 133 ? 8.500 -1.939 -6.776 1.00 24.78 150 LEU A CA 1
ATOM 908 C C . LEU A 1 133 ? 9.476 -0.788 -6.944 1.00 23.55 150 LEU A C 1
ATOM 909 O O . LEU A 1 133 ? 10.087 -0.632 -8.006 1.00 24.79 150 LEU A O 1
ATOM 914 N N . SER A 1 134 ? 9.651 -0.015 -5.865 1.00 23.93 151 SER A N 1
ATOM 915 C CA . SER A 1 134 ? 10.528 1.154 -5.929 1.00 25.11 151 SER A CA 1
ATOM 916 C C . SER A 1 134 ? 11.981 0.759 -6.199 1.00 26.61 151 SER A C 1
ATOM 917 O O . SER A 1 134 ? 12.669 1.515 -6.808 1.00 28.42 151 SER A O 1
ATOM 920 N N . SER A 1 135 ? 12.433 -0.384 -5.693 1.00 27.86 152 SER A N 1
ATOM 921 C CA . SER A 1 135 ? 13.749 -0.943 -5.977 1.00 31.30 152 SER A CA 1
ATOM 922 C C . SER A 1 135 ? 13.997 -1.560 -7.355 1.00 30.47 152 SER A C 1
ATOM 923 O O . SER A 1 135 ? 15.167 -1.863 -7.680 1.00 31.23 152 SER A O 1
ATOM 926 N N . HIS A 1 136 ? 12.930 -1.891 -8.081 1.00 27.39 153 HIS A N 1
ATOM 927 C CA . HIS A 1 136 ? 13.078 -2.621 -9.338 1.00 27.75 153 HIS A CA 1
ATOM 928 C C . HIS A 1 136 ? 13.496 -1.622 -10.442 1.00 27.48 153 HIS A C 1
ATOM 929 O O . HIS A 1 136 ? 12.779 -0.640 -10.670 1.00 27.21 153 HIS A O 1
ATOM 936 N N . PRO A 1 137 ? 14.621 -1.857 -11.134 1.00 28.37 154 PRO A N 1
ATOM 937 C CA . PRO A 1 137 ? 15.046 -0.905 -12.137 1.00 29.56 154 PRO A CA 1
ATOM 938 C C . PRO A 1 137 ? 14.081 -0.671 -13.300 1.00 29.58 154 PRO A C 1
ATOM 939 O O . PRO A 1 137 ? 14.149 0.385 -13.936 1.00 29.69 154 PRO A O 1
ATOM 943 N N . VAL A 1 138 ? 13.200 -1.641 -13.611 1.00 27.71 155 VAL A N 1
ATOM 944 C CA . VAL A 1 138 ? 12.208 -1.453 -14.632 1.00 26.82 155 VAL A CA 1
ATOM 945 C C . VAL A 1 138 ? 10.840 -1.038 -14.046 1.00 25.31 155 VAL A C 1
ATOM 946 O O . VAL A 1 138 ? 10.238 -0.053 -14.507 1.00 24.77 155 VAL A O 1
ATOM 950 N N . LEU A 1 139 ? 10.373 -1.751 -13.042 1.00 24.07 156 LEU A N 1
ATOM 951 C CA . LEU A 1 139 ? 9.009 -1.547 -12.563 1.00 24.75 156 LEU A CA 1
ATOM 952 C C . LEU A 1 139 ? 8.865 -0.181 -11.855 1.00 24.18 156 LEU A C 1
ATOM 953 O O . LEU A 1 139 ? 7.810 0.395 -11.871 1.00 23.97 156 LEU A O 1
ATOM 958 N N . SER A 1 140 ? 9.956 0.310 -11.282 1.00 25.42 157 SER A N 1
ATOM 959 C CA . SER A 1 140 ? 9.937 1.591 -10.545 1.00 24.76 157 SER A CA 1
ATOM 960 C C . SER A 1 140 ? 9.594 2.760 -11.512 1.00 26.39 157 SER A C 1
ATOM 961 O O . SER A 1 140 ? 9.123 3.816 -11.055 1.00 26.80 157 SER A O 1
ATOM 964 N N . LYS A 1 141 ? 9.832 2.557 -12.825 1.00 25.77 158 LYS A N 1
ATOM 965 C CA . LYS A 1 141 ? 9.614 3.552 -13.832 1.00 27.18 158 LYS A CA 1
ATOM 966 C C . LYS A 1 141 ? 8.223 3.488 -14.450 1.00 26.16 158 LYS A C 1
ATOM 967 O O . LYS A 1 141 ? 7.836 4.364 -15.244 1.00 24.94 158 LYS A O 1
ATOM 973 N N . ASP A 1 142 ? 7.456 2.482 -14.092 1.00 23.93 159 ASP A N 1
ATOM 974 C CA . ASP A 1 142 ? 6.175 2.264 -14.716 1.00 25.52 159 ASP A CA 1
ATOM 975 C C . A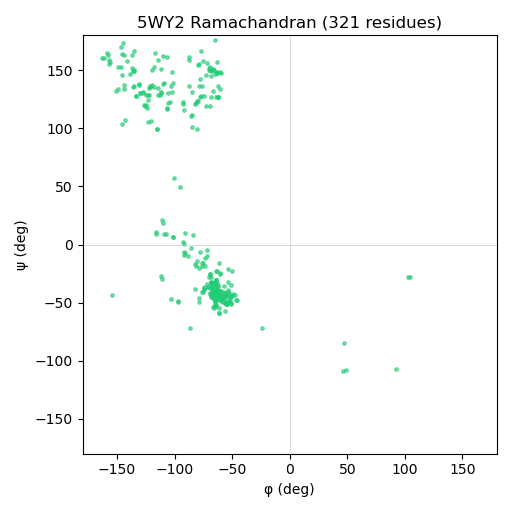SP A 1 142 ? 5.220 3.451 -14.472 1.00 25.51 159 ASP A C 1
ATOM 976 O O . ASP A 1 142 ? 5.110 3.896 -13.347 1.00 24.36 159 ASP A O 1
ATOM 981 N N . ARG A 1 143 ? 4.526 3.868 -15.501 1.00 26.96 160 ARG A N 1
ATOM 982 C CA . ARG A 1 143 ? 3.576 4.979 -15.445 1.00 29.46 160 ARG A CA 1
ATOM 983 C C . ARG A 1 143 ? 2.425 4.747 -14.469 1.00 28.97 160 ARG A C 1
ATOM 984 O O . ARG A 1 143 ? 1.996 5.664 -13.763 1.00 26.01 160 ARG A O 1
ATOM 992 N N . ASN A 1 144 ? 1.901 3.518 -14.434 1.00 27.11 161 ASN A N 1
ATOM 993 C CA . ASN A 1 144 ? 0.789 3.193 -13.531 1.00 26.95 161 ASN A CA 1
ATOM 994 C C . ASN A 1 144 ? 1.244 3.222 -12.104 1.00 24.70 161 ASN A C 1
ATOM 995 O O . ASN A 1 144 ? 0.504 3.658 -11.226 1.00 23.66 161 ASN A O 1
ATOM 1000 N N . PHE A 1 145 ? 2.463 2.767 -11.853 1.00 22.99 162 PHE A N 1
ATOM 1001 C CA . PHE A 1 145 ? 3.078 2.903 -10.539 1.00 22.70 162 PHE A CA 1
ATOM 1002 C C . PHE A 1 145 ? 3.206 4.391 -10.143 1.00 23.51 162 PHE A C 1
ATOM 1003 O O . PHE A 1 145 ? 2.834 4.780 -8.999 1.00 20.28 162 PHE A O 1
ATOM 1011 N N . HIS A 1 146 ? 3.665 5.218 -11.080 1.00 24.48 163 HIS A N 1
ATOM 1012 C CA . HIS A 1 146 ? 3.748 6.643 -10.794 1.00 25.95 163 HIS A CA 1
ATOM 1013 C C . HIS A 1 146 ? 2.364 7.260 -10.477 1.00 25.11 163 HIS A C 1
ATOM 1014 O O . HIS A 1 146 ? 2.228 8.050 -9.532 1.00 25.52 163 HIS A O 1
ATOM 1021 N N . VAL A 1 147 ? 1.378 6.902 -11.268 1.00 24.71 164 VAL A N 1
ATOM 1022 C CA . VAL A 1 147 ? 0.006 7.344 -10.988 1.00 26.93 164 VAL A CA 1
ATOM 1023 C C . VAL A 1 147 ? -0.430 6.908 -9.597 1.00 24.93 164 VAL A C 1
ATOM 1024 O O . VAL A 1 147 ? -1.024 7.697 -8.844 1.00 24.72 164 VAL A O 1
ATOM 1028 N N . PHE A 1 148 ? -0.180 5.646 -9.255 1.00 23.86 165 PHE A N 1
ATOM 1029 C CA . PHE A 1 148 ? -0.558 5.143 -7.968 1.00 22.47 165 PHE A CA 1
ATOM 1030 C C . PHE A 1 148 ? 0.039 5.998 -6.837 1.00 23.39 165 PHE A C 1
ATOM 1031 O O . PHE A 1 148 ? -0.638 6.280 -5.850 1.00 23.07 165 PHE A O 1
ATOM 1039 N N . LEU A 1 149 ? 1.322 6.382 -6.969 1.00 21.85 166 LEU A N 1
ATOM 1040 C CA . LEU A 1 149 ? 1.981 7.210 -5.957 1.00 21.94 166 LEU A CA 1
ATOM 1041 C C . LEU A 1 149 ? 1.546 8.662 -5.896 1.00 23.19 166 LEU A C 1
ATOM 1042 O O . LEU A 1 149 ? 1.544 9.241 -4.820 1.00 25.13 166 LEU A O 1
ATOM 1047 N N . GLU A 1 150 ? 1.209 9.232 -7.035 1.00 24.08 167 GLU A N 1
ATOM 1048 C CA . GLU A 1 150 ? 1.141 10.673 -7.214 1.00 28.18 167 GLU A CA 1
ATOM 1049 C C . GLU A 1 150 ? -0.252 11.254 -7.404 1.00 28.71 167 GLU A C 1
ATOM 1050 O O . GLU A 1 150 ? -0.460 12.435 -7.114 1.00 28.63 167 GLU A O 1
ATOM 1056 N N . TYR A 1 151 ? -1.166 10.481 -7.980 1.00 29.51 168 TYR A N 1
ATOM 1057 C CA . TYR A 1 151 ? -2.420 11.041 -8.468 1.00 33.93 168 TYR A CA 1
ATOM 1058 C C . TYR A 1 151 ? -3.267 11.466 -7.269 1.00 36.45 168 TYR A C 1
ATOM 1059 O O . TYR A 1 151 ? -3.597 10.649 -6.419 1.00 33.14 168 TYR A O 1
ATOM 1068 N N . ASP A 1 152 ? -3.608 12.734 -7.153 1.00 42.25 169 ASP A N 1
ATOM 1069 C CA . ASP A 1 152 ? -4.150 13.154 -5.838 1.00 47.94 169 ASP A CA 1
ATOM 1070 C C . ASP A 1 152 ? -5.673 13.137 -5.816 1.00 51.02 169 ASP A C 1
ATOM 1071 O O . ASP A 1 152 ? -6.311 14.095 -5.432 1.00 56.83 169 ASP A O 1
ATOM 1076 N N . GLN A 1 153 ? -6.243 12.015 -6.264 1.00 52.06 170 GLN A N 1
ATOM 1077 C CA . GLN A 1 153 ? -7.683 11.735 -6.252 1.00 55.66 170 GLN A CA 1
ATOM 1078 C C . GLN A 1 153 ? -7.903 10.250 -5.994 1.00 53.34 170 GLN A C 1
ATOM 1079 O O . GLN A 1 153 ? -6.933 9.461 -5.913 1.00 48.08 170 GLN A O 1
ATOM 1085 N N . ASP A 1 154 ? -9.173 9.875 -5.829 1.00 56.88 171 ASP A N 1
ATOM 1086 C CA . ASP A 1 154 ? -9.555 8.455 -5.637 1.00 57.55 171 ASP A CA 1
ATOM 1087 C C . ASP A 1 154 ? -9.288 7.725 -6.937 1.00 53.72 171 ASP A C 1
ATOM 1088 O O . ASP A 1 154 ? -9.759 8.179 -7.975 1.00 57.66 171 ASP A O 1
ATOM 1093 N N . LEU A 1 155 ? -8.539 6.633 -6.923 1.00 51.42 172 LEU A N 1
ATOM 1094 C CA . LEU A 1 155 ? -8.353 5.881 -8.181 1.00 50.65 172 LEU A CA 1
ATOM 1095 C C . LEU A 1 155 ? -9.535 5.018 -8.518 1.00 53.53 172 LEU A C 1
ATOM 1096 O O . LEU A 1 155 ? -9.688 4.671 -9.662 1.00 51.26 172 LEU A O 1
ATOM 1101 N N . SER A 1 156 ? -10.373 4.693 -7.528 1.00 61.72 173 SER A N 1
ATOM 1102 C CA . SER A 1 156 ? -11.480 3.742 -7.750 1.00 68.67 173 SER A CA 1
ATOM 1103 C C . SER A 1 156 ? -12.326 4.261 -8.901 1.00 74.80 173 SER A C 1
ATOM 1104 O O . SER A 1 156 ? -12.458 3.593 -9.932 1.00 76.90 173 SER A O 1
ATOM 1107 N N . VAL A 1 157 ? -12.834 5.482 -8.749 1.00 81.69 174 VAL A N 1
ATOM 1108 C CA . VAL A 1 157 ? -13.601 6.180 -9.815 1.00 87.14 174 VAL A CA 1
ATOM 1109 C C . VAL A 1 157 ? -12.851 6.274 -11.172 1.00 88.02 174 VAL A C 1
ATOM 1110 O O . VAL A 1 157 ? -13.466 6.108 -12.223 1.00 93.16 174 VAL A O 1
ATOM 1114 N N . ARG A 1 158 ? -11.536 6.517 -11.144 1.00 87.68 175 ARG A N 1
ATOM 1115 C CA . ARG A 1 158 ? -10.702 6.522 -12.366 1.00 89.45 175 ARG A CA 1
ATOM 1116 C C . ARG A 1 158 ? -10.910 5.284 -13.257 1.00 93.00 175 ARG A C 1
ATOM 1117 O O . ARG A 1 158 ? -10.987 5.403 -14.478 1.00 95.02 175 ARG A O 1
ATOM 1125 N N . ARG A 1 159 ? -10.999 4.116 -12.604 1.00 90.84 176 ARG A N 1
ATOM 1126 C CA . ARG A 1 159 ? -10.956 2.789 -13.220 1.00 88.55 176 ARG A CA 1
ATOM 1127 C C . ARG A 1 159 ? -12.276 2.007 -13.022 1.00 89.42 176 ARG A C 1
ATOM 1128 O O . ARG A 1 159 ? -13.381 2.558 -13.107 1.00 89.14 176 ARG A O 1
ATOM 1136 N N . GLY B 2 1 ? -20.555 4.798 10.931 1.00 92.14 111 GLY B N 1
ATOM 1137 C CA . GLY B 2 1 ? -20.381 3.987 12.172 1.00 88.68 111 GLY B CA 1
ATOM 1138 C C . GLY B 2 1 ? -18.931 3.936 12.643 1.00 86.33 111 GLY B C 1
ATOM 1139 O O . GLY B 2 1 ? -18.212 4.936 12.516 1.00 85.99 111 GLY B O 1
ATOM 1140 N N . PRO B 2 2 ? -18.493 2.777 13.190 1.00 81.49 112 PRO B N 1
ATOM 1141 C CA . PRO B 2 2 ? -17.141 2.730 13.815 1.00 76.20 112 PRO B CA 1
ATOM 1142 C C . PRO B 2 2 ? -15.933 2.756 12.846 1.00 66.96 112 PRO B C 1
ATOM 1143 O O . PRO B 2 2 ? -15.974 2.191 11.736 1.00 68.91 112 PRO B O 1
ATOM 1147 N N . ALA B 2 3 ? -14.868 3.389 13.304 1.00 56.62 113 ALA B N 1
ATOM 1148 C CA . ALA B 2 3 ? -13.651 3.446 12.541 1.00 49.81 113 ALA B CA 1
ATOM 1149 C C . ALA B 2 3 ? -12.476 3.425 13.481 1.00 46.09 113 ALA B C 1
ATOM 1150 O O . ALA B 2 3 ? -12.583 3.890 14.621 1.00 46.16 113 ALA B O 1
ATOM 1152 N N . VAL B 2 4 ? -11.399 2.801 13.043 1.00 40.47 114 VAL B N 1
ATOM 1153 C CA . VAL B 2 4 ? -10.222 2.655 13.846 1.00 39.76 114 VAL B CA 1
ATOM 1154 C C . VAL B 2 4 ? -9.022 3.163 13.026 1.00 38.98 114 VAL B C 1
ATOM 1155 O O . VAL B 2 4 ? -8.828 2.761 11.883 1.00 37.29 114 VAL B O 1
ATOM 1159 N N . GLN B 2 5 ? -8.231 4.014 13.636 1.00 39.33 115 GLN B N 1
ATOM 1160 C CA . GLN B 2 5 ? -7.147 4.716 12.990 1.00 41.07 115 GLN B CA 1
ATOM 1161 C C . GLN B 2 5 ? -5.839 4.186 13.547 1.00 40.58 115 GLN B C 1
ATOM 1162 O O . GLN B 2 5 ? -5.682 4.062 14.768 1.00 41.54 115 GLN B O 1
ATOM 1168 N N . PHE B 2 6 ? -4.900 3.849 12.669 1.00 38.18 116 PHE B N 1
ATOM 1169 C CA . PHE B 2 6 ? -3.575 3.369 13.063 1.00 37.80 116 PHE B CA 1
ATOM 1170 C C . PHE B 2 6 ? -2.544 4.438 12.741 1.00 39.58 116 PHE B C 1
ATOM 1171 O O . PHE B 2 6 ? -2.632 5.071 11.688 1.00 37.73 116 PHE B O 1
ATOM 1179 N N . PHE B 2 7 ? -1.590 4.644 13.648 1.00 41.48 117 PHE B N 1
ATOM 1180 C CA . PHE B 2 7 ? -0.396 5.480 13.389 1.00 45.40 117 PHE B CA 1
ATOM 1181 C C . PHE B 2 7 ? 0.856 4.664 13.614 1.00 46.49 117 PHE B C 1
ATOM 1182 O O . PHE B 2 7 ? 1.045 4.076 14.654 1.00 46.88 117 PHE B O 1
ATOM 1190 N N . LYS B 2 8 ? 1.706 4.598 12.624 1.00 48.19 118 LYS B N 1
ATOM 1191 C CA . LYS B 2 8 ? 2.973 3.935 12.815 1.00 52.59 118 LYS B CA 1
ATOM 1192 C C . LYS B 2 8 ? 3.908 4.846 13.609 1.00 55.92 118 LYS B C 1
ATOM 1193 O O . LYS B 2 8 ? 3.977 6.059 13.356 1.00 57.00 118 LYS B O 1
ATOM 1199 N N . GLY B 2 9 ? 4.603 4.257 14.579 1.00 62.16 119 GLY B N 1
ATOM 1200 C CA . GLY B 2 9 ? 5.508 5.000 15.451 1.00 69.14 119 GLY B CA 1
ATOM 1201 C C . GLY B 2 9 ? 6.838 5.175 14.764 1.00 74.30 119 GLY B C 1
ATOM 1202 O O . GLY B 2 9 ? 7.477 6.221 14.913 1.00 80.69 119 GLY B O 1
ATOM 1203 N N . LYS B 2 10 ? 7.251 4.127 14.045 1.00 78.33 120 LYS B N 1
ATOM 1204 C CA . LYS B 2 10 ? 8.357 4.155 13.057 1.00 86.88 120 LYS B CA 1
ATOM 1205 C C . LYS B 2 10 ? 9.742 3.784 13.652 1.00 92.36 120 LYS B C 1
ATOM 1206 O O . LYS B 2 10 ? 9.966 2.599 13.931 1.00 90.46 120 LYS B O 1
ATOM 1212 N N . ASN B 2 11 ? 10.644 4.762 13.830 1.00 97.80 121 ASN B N 1
ATOM 1213 C CA . ASN B 2 11 ? 11.939 4.571 14.477 1.00 101.31 121 ASN B CA 1
ATOM 1214 C C . ASN B 2 11 ? 11.777 4.736 15.988 1.00 100.51 121 ASN B C 1
ATOM 1215 O O . ASN B 2 11 ? 11.837 3.749 16.739 1.00 96.77 121 ASN B O 1
ATOM 1220 N N . GLY B 2 12 ? 11.569 5.981 16.425 1.00 100.55 122 GLY B N 1
ATOM 1221 C CA . GLY B 2 12 ? 11.557 6.318 17.842 1.00 101.33 122 GLY B CA 1
ATOM 1222 C C . GLY B 2 12 ? 10.266 5.966 18.565 1.00 100.56 122 GLY B C 1
ATOM 1223 O O . GLY B 2 12 ? 10.299 5.354 19.640 1.00 105.16 122 GLY B O 1
ATOM 1224 N N . SER B 2 13 ? 9.134 6.358 17.994 1.00 95.24 123 SER B N 1
ATOM 1225 C CA . SER B 2 13 ? 7.830 6.134 18.664 1.00 93.33 123 SER B CA 1
ATOM 1226 C C . SER B 2 13 ? 7.398 4.664 18.508 1.00 88.17 123 SER B C 1
ATOM 1227 O O . SER B 2 13 ? 7.924 3.948 17.636 1.00 89.57 123 SER B O 1
ATOM 1230 N N . ALA B 2 14 ? 6.397 4.235 19.281 1.00 79.60 124 ALA B N 1
ATOM 1231 C CA . ALA B 2 14 ? 5.716 2.955 19.039 1.00 74.18 124 ALA B CA 1
ATOM 1232 C C . ALA B 2 14 ? 4.317 3.188 18.454 1.00 69.36 124 ALA B C 1
ATOM 1233 O O . ALA B 2 14 ? 3.741 4.279 18.575 1.00 66.03 124 ALA B O 1
ATOM 1235 N N . ASP B 2 15 ? 3.777 2.137 17.849 1.00 65.54 125 ASP B N 1
ATOM 1236 C CA . ASP B 2 15 ? 2.545 2.225 17.075 1.00 62.35 125 ASP B CA 1
ATOM 1237 C C . ASP B 2 15 ? 1.350 2.467 17.970 1.00 59.29 125 ASP B C 1
ATOM 1238 O O . ASP B 2 15 ? 1.384 2.107 19.128 1.00 62.21 125 ASP B O 1
ATOM 1243 N N . GLN B 2 16 ? 0.324 3.117 17.439 1.00 56.17 126 GLN B N 1
ATOM 1244 C CA . GLN B 2 16 ? -0.879 3.463 18.193 1.00 56.75 126 GLN B CA 1
ATOM 1245 C C . GLN B 2 16 ? -2.117 3.188 17.365 1.00 53.19 126 GLN B C 1
ATOM 1246 O O . GLN B 2 16 ? -2.118 3.335 16.124 1.00 47.88 126 GLN B O 1
ATOM 1252 N N . VAL B 2 17 ? -3.209 2.895 18.054 1.00 51.90 127 VAL B N 1
ATOM 1253 C CA . VAL B 2 17 ? -4.498 2.695 17.432 1.00 50.80 127 VAL B CA 1
ATOM 1254 C C . VAL B 2 17 ? -5.510 3.526 18.197 1.00 51.50 127 VAL B C 1
ATOM 1255 O O . VAL B 2 17 ? -5.465 3.539 19.422 1.00 52.47 127 VAL B O 1
ATOM 1259 N N . ILE B 2 18 ? -6.414 4.206 17.486 1.00 48.69 128 ILE B N 1
ATOM 1260 C CA . ILE B 2 18 ? -7.428 5.056 18.110 1.00 49.12 128 ILE B CA 1
ATOM 1261 C C . ILE B 2 18 ? -8.785 4.727 17.563 1.00 46.47 128 ILE B C 1
ATOM 1262 O O . ILE B 2 18 ? -8.990 4.736 16.350 1.00 42.63 128 ILE B O 1
ATOM 1267 N N . LEU B 2 19 ? -9.740 4.518 18.460 1.00 47.44 129 LEU B N 1
ATOM 1268 C CA . LEU B 2 19 ? -11.109 4.370 18.063 1.00 51.42 129 LEU B CA 1
ATOM 1269 C C . LEU B 2 19 ? -11.659 5.754 17.748 1.00 55.13 129 LEU B C 1
ATOM 1270 O O . LEU B 2 19 ? -11.577 6.679 18.569 1.00 58.42 129 LEU B O 1
ATOM 1275 N N . VAL B 2 20 ? -12.234 5.866 16.564 1.00 56.17 130 VAL B N 1
ATOM 1276 C CA . VAL B 2 20 ? -12.871 7.059 16.089 1.00 62.19 130 VAL B CA 1
ATOM 1277 C C . VAL B 2 20 ? -14.369 6.766 15.936 1.00 66.02 130 VAL B C 1
ATOM 1278 O O . VAL B 2 20 ? -14.789 5.603 15.851 1.00 65.35 130 VAL B O 1
ATOM 1282 N N . THR B 2 21 ? -15.168 7.836 15.932 1.00 73.11 131 THR B N 1
ATOM 1283 C CA . THR B 2 21 ? -16.630 7.786 15.747 1.00 79.33 131 THR B CA 1
ATOM 1284 C C . THR B 2 21 ? -17.365 6.930 16.807 1.00 80.21 131 THR B C 1
ATOM 1285 O O . THR B 2 21 ? -17.821 7.439 17.850 1.00 81.04 131 THR B O 1
ATOM 1289 N N . ASP C 1 11 ? 41.399 -23.527 -21.750 1.00 71.64 28 ASP C N 1
ATOM 1290 C CA . ASP C 1 11 ? 40.235 -23.626 -22.712 1.00 71.32 28 ASP C CA 1
ATOM 1291 C C . ASP C 1 11 ? 38.842 -23.433 -22.094 1.00 66.05 28 ASP C C 1
ATOM 1292 O O . ASP C 1 11 ? 38.685 -23.615 -20.897 1.00 64.26 28 ASP C O 1
ATOM 1297 N N . PRO C 1 12 ? 37.813 -23.089 -22.909 1.00 65.10 29 PRO C N 1
ATOM 1298 C CA . PRO C 1 12 ? 36.533 -22.774 -22.292 1.00 60.63 29 PRO C CA 1
ATOM 1299 C C . PRO C 1 12 ? 35.738 -23.997 -21.760 1.00 57.89 29 PRO C C 1
ATOM 1300 O O . PRO C 1 12 ? 35.413 -24.968 -22.471 1.00 60.03 29 PRO C O 1
ATOM 1304 N N . SER C 1 13 ? 35.342 -23.881 -20.498 1.00 51.49 30 SER C N 1
ATOM 1305 C CA . SER C 1 13 ? 34.724 -24.971 -19.801 1.00 47.40 30 SER C CA 1
ATOM 1306 C C . SER C 1 13 ? 33.189 -24.930 -19.924 1.00 42.18 30 SER C C 1
ATOM 1307 O O . SER C 1 13 ? 32.542 -25.872 -19.542 1.00 38.63 30 SER C O 1
ATOM 1310 N N . LEU C 1 14 ? 32.639 -23.849 -20.462 1.00 38.36 31 LEU C N 1
ATOM 1311 C CA . LEU C 1 14 ? 31.210 -23.658 -20.565 1.00 36.36 31 LEU C CA 1
ATOM 1312 C C . LEU C 1 14 ? 30.878 -22.890 -21.841 1.00 36.26 31 LEU C C 1
ATOM 1313 O O . LEU 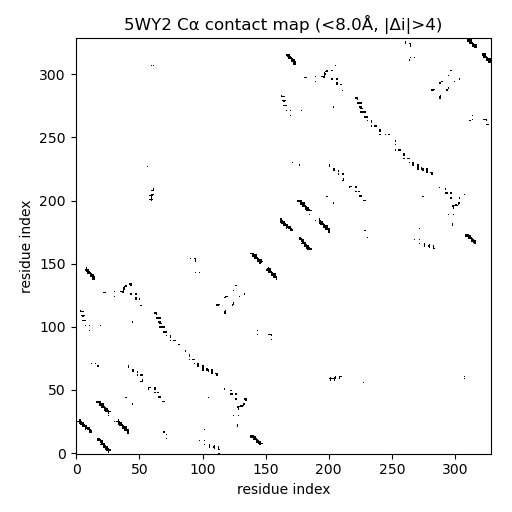C 1 14 ? 31.157 -21.701 -21.905 1.00 37.01 31 LEU C O 1
ATOM 1318 N N . GLN C 1 15 ? 30.375 -23.590 -22.869 1.00 36.66 32 GLN C N 1
ATOM 1319 C CA . GLN C 1 15 ? 30.204 -23.026 -24.215 1.00 37.96 32 GLN C CA 1
ATOM 1320 C C . GLN C 1 15 ? 28.742 -23.188 -24.623 1.00 36.71 32 GLN C C 1
ATOM 1321 O O . GLN C 1 15 ? 28.245 -24.317 -24.747 1.00 35.14 32 GLN C O 1
ATOM 1327 N N . ILE C 1 16 ? 28.073 -22.063 -24.836 1.00 33.81 33 ILE C N 1
ATOM 1328 C CA . ILE C 1 16 ? 26.622 -22.036 -25.045 1.00 32.48 33 ILE C CA 1
ATOM 1329 C C . ILE C 1 16 ? 26.339 -21.438 -26.421 1.00 33.33 33 ILE C C 1
ATOM 1330 O O . ILE C 1 16 ? 26.986 -20.472 -26.816 1.00 33.76 33 ILE C O 1
ATOM 1335 N N . ASP C 1 17 ? 25.408 -22.032 -27.148 1.00 32.87 34 ASP C N 1
ATOM 1336 C CA . ASP C 1 17 ? 24.931 -21.452 -28.378 1.00 34.23 34 ASP C CA 1
ATOM 1337 C C . ASP C 1 17 ? 23.444 -21.737 -28.593 1.00 33.70 34 ASP C C 1
ATOM 1338 O O . ASP C 1 17 ? 22.852 -22.618 -27.963 1.00 31.57 34 ASP C O 1
ATOM 1343 N N . ILE C 1 18 ? 22.852 -20.973 -29.510 1.00 32.87 35 ILE C N 1
ATOM 1344 C CA . ILE C 1 18 ? 21.452 -21.154 -29.878 1.00 31.76 35 ILE C CA 1
ATOM 1345 C C . ILE C 1 18 ? 21.435 -21.585 -31.351 1.00 33.96 35 ILE C C 1
ATOM 1346 O O . ILE C 1 18 ? 21.560 -20.757 -32.223 1.00 34.75 35 ILE C O 1
ATOM 1351 N N . PRO C 1 19 ? 21.294 -22.890 -31.623 1.00 34.02 36 PRO C N 1
ATOM 1352 C CA . PRO C 1 19 ? 21.328 -23.357 -33.028 1.00 35.78 36 PRO C CA 1
ATOM 1353 C C . PRO C 1 19 ? 20.017 -23.223 -33.826 1.00 36.25 36 PRO C C 1
ATOM 1354 O O . PRO C 1 19 ? 20.033 -23.298 -35.068 1.00 37.62 36 PRO C O 1
ATOM 1358 N N . ASP C 1 20 ? 18.889 -23.062 -33.143 1.00 33.67 37 ASP C N 1
ATOM 1359 C CA . ASP C 1 20 ? 17.624 -22.934 -33.817 1.00 34.60 37 ASP C CA 1
ATOM 1360 C C . ASP C 1 20 ? 16.605 -22.235 -32.915 1.00 32.87 37 ASP C C 1
ATOM 1361 O O . ASP C 1 20 ? 16.795 -22.107 -31.673 1.00 30.00 37 ASP C O 1
ATOM 1366 N N . ALA C 1 21 ? 15.547 -21.769 -33.562 1.00 33.89 38 ALA C N 1
ATOM 1367 C CA . ALA C 1 21 ? 14.487 -21.050 -32.851 1.00 33.29 38 ALA C CA 1
ATOM 1368 C C . ALA C 1 21 ? 13.169 -21.143 -33.618 1.00 35.33 38 ALA C C 1
ATOM 1369 O O . ALA C 1 21 ? 13.137 -21.359 -34.837 1.00 36.07 38 ALA C O 1
ATOM 1371 N N . LEU C 1 22 ? 12.070 -20.961 -32.905 1.00 35.03 39 LEU C N 1
ATOM 1372 C CA . LEU C 1 22 ? 10.767 -21.131 -33.491 1.00 37.44 39 LEU C CA 1
ATOM 1373 C C . LEU C 1 22 ? 9.902 -19.957 -33.087 1.00 38.63 39 LEU C C 1
ATOM 1374 O O . LEU C 1 22 ? 9.823 -19.646 -31.902 1.00 36.07 39 LEU C O 1
ATOM 1379 N N . SER C 1 23 ? 9.284 -19.308 -34.075 1.00 42.32 40 SER C N 1
ATOM 1380 C CA . SER C 1 23 ? 8.327 -18.233 -33.826 1.00 44.84 40 SER C CA 1
ATOM 1381 C C . SER C 1 23 ? 6.958 -18.796 -34.107 1.00 48.86 40 SER C C 1
ATOM 1382 O O . SER C 1 23 ? 6.698 -19.260 -35.219 1.00 49.30 40 SER C O 1
ATOM 1385 N N . GLU C 1 24 ? 6.086 -18.764 -33.097 1.00 52.44 41 GLU C N 1
ATOM 1386 C CA . GLU C 1 24 ? 4.691 -19.183 -33.269 1.00 60.08 41 GLU C CA 1
ATOM 1387 C C . GLU C 1 24 ? 3.775 -18.323 -32.429 1.00 64.98 41 GLU C C 1
ATOM 1388 O O . GLU C 1 24 ? 4.067 -18.059 -31.251 1.00 67.92 41 GLU C O 1
ATOM 1394 N N . ARG C 1 25 ? 2.655 -17.921 -33.020 1.00 72.19 42 ARG C N 1
ATOM 1395 C CA . ARG C 1 25 ? 1.658 -17.075 -32.353 1.00 77.06 42 ARG C CA 1
ATOM 1396 C C . ARG C 1 25 ? 2.383 -15.887 -31.721 1.00 76.35 42 ARG C C 1
ATOM 1397 O O . ARG C 1 25 ? 2.905 -15.067 -32.434 1.00 76.61 42 ARG C O 1
ATOM 1405 N N . ASP C 1 26 ? 2.504 -15.851 -30.399 1.00 77.22 43 ASP C N 1
ATOM 1406 C CA . ASP C 1 26 ? 3.095 -14.701 -29.718 1.00 77.28 43 ASP C CA 1
ATOM 1407 C C . ASP C 1 26 ? 4.396 -15.069 -28.998 1.00 72.11 43 ASP C C 1
ATOM 1408 O O . ASP C 1 26 ? 4.955 -14.269 -28.249 1.00 72.05 43 ASP C O 1
ATOM 1413 N N . LYS C 1 27 ? 4.912 -16.261 -29.263 1.00 66.75 44 LYS C N 1
ATOM 1414 C CA . LYS C 1 27 ? 6.023 -16.799 -28.511 1.00 59.97 44 LYS C CA 1
ATOM 1415 C C . LYS C 1 27 ? 7.179 -17.035 -29.476 1.00 52.25 44 LYS C C 1
ATOM 1416 O O . LYS C 1 27 ? 6.972 -17.289 -30.675 1.00 51.44 44 LYS C O 1
ATOM 1422 N N . VAL C 1 28 ? 8.380 -16.925 -28.932 1.00 45.95 45 VAL C N 1
ATOM 1423 C CA . VAL C 1 28 ? 9.574 -17.345 -29.613 1.00 43.93 45 VAL C CA 1
ATOM 1424 C C . VAL C 1 28 ? 10.274 -18.317 -28.702 1.00 40.51 45 VAL C C 1
ATOM 1425 O O . VAL C 1 28 ? 10.624 -17.953 -27.603 1.00 36.96 45 VAL C O 1
ATOM 1429 N N . LYS C 1 29 ? 10.478 -19.555 -29.167 1.00 38.82 46 LYS C N 1
ATOM 1430 C CA . LYS C 1 29 ? 11.198 -20.549 -28.393 1.00 37.37 46 LYS C CA 1
ATOM 1431 C C . LYS C 1 29 ? 12.610 -20.639 -28.998 1.00 35.97 46 LYS C C 1
ATOM 1432 O O . LYS C 1 29 ? 12.760 -20.671 -30.247 1.00 39.60 46 LYS C O 1
ATOM 1438 N N . PHE C 1 30 ? 13.611 -20.687 -28.136 1.00 31.06 47 PHE C N 1
ATOM 1439 C CA . PHE C 1 30 ? 15.004 -20.811 -28.514 1.00 30.44 47 PHE C CA 1
ATOM 1440 C C . PHE C 1 30 ? 15.535 -22.135 -28.030 1.00 29.64 47 PHE C C 1
ATOM 1441 O O . PHE C 1 30 ? 15.226 -22.520 -26.894 1.00 28.64 47 PHE C O 1
ATOM 1449 N N . THR C 1 31 ? 16.273 -22.871 -28.886 1.00 29.44 48 THR C N 1
ATOM 1450 C CA . THR C 1 31 ? 17.024 -24.051 -28.416 1.00 29.40 48 THR C CA 1
ATOM 1451 C C . THR C 1 31 ? 18.314 -23.538 -27.830 1.00 29.14 48 THR C C 1
ATOM 1452 O O . THR C 1 31 ? 19.040 -22.812 -28.528 1.00 31.10 48 THR C O 1
ATOM 1456 N N . VAL C 1 32 ? 18.561 -23.821 -26.560 1.00 27.75 49 VAL C N 1
ATOM 1457 C CA . VAL C 1 32 ? 19.787 -23.428 -25.862 1.00 27.14 49 VAL C CA 1
ATOM 1458 C C . VAL C 1 32 ? 20.650 -24.655 -25.675 1.00 28.14 49 VAL C C 1
ATOM 1459 O O . VAL C 1 32 ? 20.258 -25.644 -25.016 1.00 28.43 49 VAL C O 1
ATOM 1463 N N . HIS C 1 33 ? 21.820 -24.628 -26.298 1.00 29.65 50 HIS C N 1
ATOM 1464 C CA . HIS C 1 33 ? 22.687 -25.799 -26.375 1.00 31.79 50 HIS C CA 1
ATOM 1465 C C . HIS C 1 33 ? 23.960 -25.532 -25.597 1.00 31.13 50 HIS C C 1
ATOM 1466 O O . HIS C 1 33 ? 24.605 -24.536 -25.862 1.00 30.89 50 HIS C O 1
ATOM 1473 N N . THR C 1 34 ? 24.322 -26.445 -24.695 1.00 31.01 51 THR C N 1
ATOM 1474 C CA . THR C 1 34 ? 25.494 -26.295 -23.825 1.00 30.41 51 THR C CA 1
ATOM 1475 C C . THR C 1 34 ? 26.476 -27.443 -24.014 1.00 32.88 51 THR C C 1
ATOM 1476 O O . THR C 1 34 ? 26.067 -28.602 -24.119 1.00 33.27 51 THR C O 1
ATOM 1480 N N . LYS C 1 35 ? 27.757 -27.089 -24.078 1.00 33.43 52 LYS C N 1
ATOM 1481 C CA . LYS C 1 35 ? 28.863 -28.044 -23.986 1.00 36.27 52 LYS C CA 1
ATOM 1482 C C . LYS C 1 35 ? 29.742 -27.614 -22.832 1.00 35.47 52 LYS C C 1
ATOM 1483 O O . LYS C 1 35 ? 30.131 -26.441 -22.731 1.00 34.53 52 LYS C O 1
ATOM 1489 N N . THR C 1 36 ? 30.041 -28.535 -21.929 1.00 35.53 53 THR C N 1
ATOM 1490 C CA . THR C 1 36 ? 30.734 -28.175 -20.742 1.00 36.07 53 THR C CA 1
ATOM 1491 C C . THR C 1 36 ? 31.571 -29.297 -20.270 1.00 39.43 53 THR C C 1
ATOM 1492 O O . THR C 1 36 ? 31.268 -30.465 -20.540 1.00 40.31 53 THR C O 1
ATOM 1496 N N . THR C 1 37 ? 32.642 -28.936 -19.570 1.00 41.00 54 THR C N 1
ATOM 1497 C CA . THR C 1 37 ? 33.505 -29.867 -18.900 1.00 44.45 54 THR C CA 1
ATOM 1498 C C . THR C 1 37 ? 33.317 -29.742 -17.393 1.00 44.31 54 THR C C 1
ATOM 1499 O O . THR C 1 37 ? 34.100 -30.300 -16.651 1.00 48.78 54 THR C O 1
ATOM 1503 N N . LEU C 1 38 ? 32.333 -28.992 -16.920 1.00 43.16 55 LEU C N 1
ATOM 1504 C CA . LEU C 1 38 ? 32.168 -28.746 -15.485 1.00 43.42 55 LEU C CA 1
ATOM 1505 C C . LEU C 1 38 ? 31.362 -29.896 -14.823 1.00 45.66 55 LEU C C 1
ATOM 1506 O O . LEU C 1 38 ? 30.273 -30.251 -15.296 1.00 44.10 55 LEU C O 1
ATOM 1511 N N . SER C 1 39 ? 31.882 -30.415 -13.718 1.00 47.24 56 SER C N 1
ATOM 1512 C CA . SER C 1 39 ? 31.308 -31.580 -13.058 1.00 49.22 56 SER C CA 1
ATOM 1513 C C . SER C 1 39 ? 29.970 -31.287 -12.337 1.00 45.78 56 SER C C 1
ATOM 1514 O O . SER C 1 39 ? 29.292 -32.224 -11.932 1.00 45.53 56 SER C O 1
ATOM 1517 N N . THR C 1 40 ? 29.612 -30.009 -12.223 1.00 44.90 57 THR C N 1
ATOM 1518 C CA . THR C 1 40 ? 28.330 -29.625 -11.633 1.00 44.23 57 THR C CA 1
ATOM 1519 C C . THR C 1 40 ? 27.102 -29.883 -12.523 1.00 42.50 57 THR C C 1
ATOM 1520 O O . THR C 1 40 ? 26.008 -29.934 -11.983 1.00 46.47 57 THR C O 1
ATOM 1524 N N . PHE C 1 41 ? 27.304 -30.190 -13.807 1.00 38.82 58 PHE C N 1
ATOM 1525 C CA . PHE C 1 41 ? 26.239 -30.615 -14.733 1.00 37.46 58 PHE C CA 1
ATOM 1526 C C . PHE C 1 41 ? 26.320 -32.123 -14.905 1.00 39.84 58 PHE C C 1
ATOM 1527 O O . PHE C 1 41 ? 27.413 -32.715 -14.783 1.00 39.77 58 PHE C O 1
ATOM 1535 N N . GLN C 1 42 ? 25.170 -32.741 -15.131 1.00 39.81 59 GLN C N 1
ATOM 1536 C CA . GLN C 1 42 ? 25.097 -34.207 -15.173 1.00 43.14 59 GLN C CA 1
ATOM 1537 C C . GLN C 1 42 ? 25.540 -34.788 -16.497 1.00 42.98 59 GLN C C 1
ATOM 1538 O O . GLN C 1 42 ? 25.662 -35.980 -16.600 1.00 44.83 59 GLN C O 1
ATOM 1544 N N . SER C 1 43 ? 25.673 -34.004 -17.562 1.00 39.57 60 SER C N 1
ATOM 1545 C CA . SER C 1 43 ? 26.205 -34.538 -18.849 1.00 41.03 60 SER C CA 1
ATOM 1546 C C . SER C 1 43 ? 27.094 -33.450 -19.456 1.00 39.35 60 SER C C 1
ATOM 1547 O O . SER C 1 43 ? 26.970 -32.271 -19.086 1.00 35.33 60 SER C O 1
ATOM 1550 N N . PRO C 1 44 ? 28.028 -33.851 -20.356 1.00 41.58 61 PRO C N 1
ATOM 1551 C CA . PRO C 1 44 ? 28.909 -32.858 -20.965 1.00 40.93 61 PRO C CA 1
ATOM 1552 C C . PRO C 1 44 ? 28.233 -32.023 -22.063 1.00 38.87 61 PRO C C 1
ATOM 1553 O O . PRO C 1 44 ? 28.766 -30.991 -22.444 1.00 38.33 61 PRO C O 1
ATOM 1557 N N . GLU C 1 45 ? 27.093 -32.474 -22.572 1.00 38.57 62 GLU C N 1
ATOM 1558 C CA . GLU C 1 45 ? 26.402 -31.786 -23.653 1.00 38.13 62 GLU C CA 1
ATOM 1559 C C . GLU C 1 45 ? 24.877 -31.993 -23.533 1.00 36.75 62 GLU C C 1
ATOM 1560 O O . GLU C 1 45 ? 24.390 -33.137 -23.371 1.00 38.49 62 GLU C O 1
ATOM 1566 N N . PHE C 1 46 ? 24.144 -30.910 -23.671 1.00 34.76 63 PHE C N 1
ATOM 1567 C CA . PHE C 1 46 ? 22.679 -30.964 -23.503 1.00 33.61 63 PHE C CA 1
ATOM 1568 C C . PHE C 1 46 ? 22.035 -29.765 -24.140 1.00 31.49 63 PHE C C 1
ATOM 1569 O O . PHE C 1 46 ? 22.685 -28.708 -24.389 1.00 29.76 63 PHE C O 1
ATOM 1577 N N . SER C 1 47 ? 20.737 -29.917 -24.392 1.00 31.92 64 SER C N 1
ATOM 1578 C CA . SER C 1 47 ? 19.921 -28.794 -24.889 1.00 31.12 64 SER C CA 1
ATOM 1579 C C . SER C 1 47 ? 18.566 -28.695 -24.184 1.00 29.80 64 SER C C 1
ATOM 1580 O O . SER C 1 47 ? 17.989 -29.716 -23.814 1.00 30.72 64 SER C O 1
ATOM 1583 N N . VAL C 1 48 ? 18.078 -27.469 -24.075 1.00 27.69 65 VAL C N 1
ATOM 1584 C CA . VAL C 1 48 ? 16.758 -27.186 -23.558 1.00 27.95 65 VAL C CA 1
ATOM 1585 C C . VAL C 1 48 ? 16.079 -26.157 -24.455 1.00 27.38 65 VAL C C 1
ATOM 1586 O O . VAL C 1 48 ? 16.724 -25.509 -25.281 1.00 28.37 65 VAL C O 1
ATOM 1590 N N . THR C 1 49 ? 14.777 -26.015 -24.266 1.00 27.97 66 THR C N 1
ATOM 1591 C CA . THR C 1 49 ? 13.970 -25.030 -24.920 1.00 28.31 66 THR C CA 1
ATOM 1592 C C . THR C 1 49 ? 13.611 -23.900 -23.917 1.00 27.94 66 THR C C 1
ATOM 1593 O O . THR C 1 49 ? 13.127 -24.169 -22.806 1.00 28.50 66 THR C O 1
ATOM 1597 N N . ARG C 1 50 ? 13.825 -22.657 -24.346 1.00 27.39 67 ARG C N 1
ATOM 1598 C CA . ARG C 1 50 ? 13.588 -21.478 -23.516 1.00 27.20 67 ARG C CA 1
ATOM 1599 C C . ARG C 1 50 ? 12.884 -20.420 -24.336 1.00 28.37 67 ARG C C 1
ATOM 1600 O O . ARG C 1 50 ? 13.239 -20.185 -25.483 1.00 28.82 67 ARG C O 1
ATOM 1608 N N . GLN C 1 51 ? 11.878 -19.810 -23.750 1.00 27.32 68 GLN C N 1
ATOM 1609 C CA . GLN C 1 51 ? 11.187 -18.665 -24.319 1.00 29.51 68 GLN C CA 1
ATOM 1610 C C . GLN C 1 51 ? 11.887 -17.404 -23.920 1.00 28.33 68 GLN C C 1
ATOM 1611 O O . GLN C 1 51 ? 12.592 -17.357 -22.872 1.00 27.38 68 GLN C O 1
ATOM 1617 N N . HIS C 1 52 ? 11.654 -16.344 -24.688 1.00 29.54 69 HIS C N 1
ATOM 1618 C CA . HIS C 1 52 ? 12.216 -15.015 -24.317 1.00 28.63 69 HIS C CA 1
ATOM 1619 C C . HIS C 1 52 ? 12.038 -14.635 -22.825 1.00 29.09 69 HIS C C 1
ATOM 1620 O O . HIS C 1 52 ? 12.937 -14.176 -22.174 1.00 28.15 69 HIS C O 1
ATOM 1627 N N . GLU C 1 53 ? 10.831 -14.799 -22.303 1.00 30.18 70 GLU C N 1
ATOM 1628 C CA . GLU C 1 53 ? 10.530 -14.521 -20.913 1.00 30.37 70 GLU C CA 1
ATOM 1629 C C . GLU C 1 53 ? 11.432 -15.229 -19.913 1.00 27.97 70 GLU C C 1
ATOM 1630 O O . GLU C 1 53 ? 11.620 -14.736 -18.798 1.00 27.45 70 GLU C O 1
ATOM 1636 N N . ASP C 1 54 ? 11.908 -16.430 -20.249 1.00 25.61 71 ASP C N 1
ATOM 1637 C CA . ASP C 1 54 ? 12.819 -17.166 -19.382 1.00 24.54 71 ASP C CA 1
ATOM 1638 C C . ASP C 1 54 ? 14.193 -16.479 -19.246 1.00 23.70 71 ASP C C 1
ATOM 1639 O O . ASP C 1 54 ? 14.822 -16.509 -18.196 1.00 23.60 71 ASP C O 1
ATOM 1644 N N . PHE C 1 55 ? 14.640 -15.842 -20.313 1.00 24.17 72 PHE C N 1
ATOM 1645 C CA . PHE C 1 55 ? 15.852 -15.086 -20.330 1.00 23.94 72 PHE C CA 1
ATOM 1646 C C . PHE C 1 55 ? 15.666 -13.835 -19.465 1.00 24.68 72 PHE C C 1
ATOM 1647 O O . PHE C 1 55 ? 16.608 -13.404 -18.767 1.00 24.85 72 PHE C O 1
ATOM 1655 N N . VAL C 1 56 ? 14.513 -13.196 -19.573 1.00 26.69 73 VAL C N 1
ATOM 1656 C CA . VAL C 1 56 ? 14.182 -12.006 -18.760 1.00 27.39 73 VAL C CA 1
ATOM 1657 C C . VAL C 1 56 ? 14.150 -12.395 -17.275 1.00 27.30 73 VAL C C 1
ATOM 1658 O O . VAL C 1 56 ? 14.714 -11.714 -16.430 1.00 26.89 73 VAL C O 1
ATOM 1662 N N . TRP C 1 57 ? 13.539 -13.529 -16.959 1.00 26.22 74 TRP C N 1
ATOM 1663 C CA . TRP C 1 57 ? 13.552 -14.066 -15.602 1.00 26.27 74 TRP C CA 1
ATOM 1664 C C . TRP C 1 57 ? 14.964 -14.274 -15.071 1.00 24.00 74 TRP C C 1
ATOM 1665 O O . TRP C 1 57 ? 15.207 -13.961 -13.895 1.00 23.66 74 TRP C O 1
ATOM 1676 N N . LEU C 1 58 ? 15.840 -14.834 -15.896 1.00 21.80 75 LEU C N 1
ATOM 1677 C CA . LEU C 1 58 ? 17.186 -15.126 -15.483 1.00 22.49 75 LEU C CA 1
ATOM 1678 C C . LEU C 1 58 ? 17.927 -13.828 -15.176 1.00 21.86 75 LEU C C 1
ATOM 1679 O O . LEU C 1 58 ? 18.566 -13.711 -14.166 1.00 22.01 75 LEU C O 1
ATOM 1684 N N . HIS C 1 59 ? 17.813 -12.883 -16.088 1.00 21.55 76 HIS C N 1
ATOM 1685 C CA . HIS C 1 59 ? 18.401 -11.567 -15.893 1.00 22.19 76 HIS C CA 1
ATOM 1686 C C . HIS C 1 59 ? 17.910 -10.920 -14.614 1.00 23.49 76 HIS C C 1
ATOM 1687 O O . HIS C 1 59 ? 18.704 -10.429 -13.805 1.00 25.15 76 HIS C O 1
ATOM 1694 N N . ASP C 1 60 ? 16.599 -10.887 -14.403 1.00 24.84 77 ASP C N 1
ATOM 1695 C CA . ASP C 1 60 ? 16.059 -10.280 -13.224 1.00 26.88 77 ASP C CA 1
ATOM 1696 C C . ASP C 1 60 ? 16.528 -10.969 -11.952 1.00 26.02 77 ASP C C 1
ATOM 1697 O O . ASP C 1 60 ? 16.878 -10.294 -10.955 1.00 26.57 77 ASP C O 1
ATOM 1702 N N . THR C 1 61 ? 16.545 -12.302 -11.974 1.00 24.85 78 THR C N 1
ATOM 1703 C CA . THR C 1 61 ? 16.999 -13.070 -10.835 1.00 26.30 78 THR C CA 1
ATOM 1704 C C . THR C 1 61 ? 18.417 -12.684 -10.435 1.00 25.85 78 THR C C 1
ATOM 1705 O O . THR C 1 61 ? 18.707 -12.448 -9.251 1.00 26.00 78 THR C O 1
ATOM 1709 N N . LEU C 1 62 ? 19.283 -12.561 -11.430 1.00 24.88 79 LEU C N 1
ATOM 1710 C CA . LEU C 1 62 ? 20.666 -12.187 -11.170 1.00 26.12 79 LEU C CA 1
ATOM 1711 C C . LEU C 1 62 ? 20.761 -10.793 -10.569 1.00 26.95 79 LEU C C 1
ATOM 1712 O O . LEU C 1 62 ? 21.481 -10.605 -9.583 1.00 27.24 79 LEU C O 1
ATOM 1717 N N . THR C 1 63 ? 19.989 -9.850 -11.138 1.00 28.92 80 THR C N 1
ATOM 1718 C CA . THR C 1 63 ? 20.028 -8.478 -10.707 1.00 31.70 80 THR C CA 1
ATOM 1719 C C . THR C 1 63 ? 19.541 -8.350 -9.259 1.00 33.85 80 THR C C 1
ATOM 1720 O O . THR C 1 63 ? 19.989 -7.439 -8.543 1.00 34.02 80 THR C O 1
ATOM 1724 N N . GLU C 1 64 ? 18.625 -9.254 -8.850 1.00 32.52 81 GLU C N 1
ATOM 1725 C CA . GLU C 1 64 ? 18.038 -9.219 -7.523 1.00 35.64 81 GLU C CA 1
ATOM 1726 C C . GLU C 1 64 ? 18.774 -10.082 -6.511 1.00 36.41 81 GLU C C 1
ATOM 1727 O O . GLU C 1 64 ? 18.379 -10.140 -5.356 1.00 37.82 81 GLU C O 1
ATOM 1733 N N . THR C 1 65 ? 19.862 -10.715 -6.903 1.00 35.07 82 THR C N 1
ATOM 1734 C CA . THR C 1 65 ? 20.661 -11.531 -5.983 1.00 36.26 82 THR C CA 1
ATOM 1735 C C . THR C 1 65 ? 21.641 -10.588 -5.261 1.00 39.10 82 THR C C 1
ATOM 1736 O O . THR C 1 65 ? 22.566 -10.003 -5.880 1.00 36.81 82 THR C O 1
ATOM 1740 N N . THR C 1 66 ? 21.420 -10.397 -3.962 1.00 41.79 83 THR C N 1
ATOM 1741 C CA . THR C 1 66 ? 22.072 -9.294 -3.272 1.00 45.30 83 THR C CA 1
ATOM 1742 C C . THR C 1 66 ? 23.555 -9.555 -3.180 1.00 44.48 83 THR C C 1
ATOM 1743 O O . THR C 1 66 ? 24.325 -8.641 -3.256 1.00 44.35 83 THR C O 1
ATOM 1747 N N . ASP C 1 67 ? 23.946 -10.805 -3.066 1.00 44.51 84 ASP C N 1
ATOM 1748 C CA . ASP C 1 67 ? 25.343 -11.163 -3.228 1.00 45.65 84 ASP C CA 1
ATOM 1749 C C . ASP C 1 67 ? 26.060 -10.654 -4.472 1.00 41.95 84 ASP C C 1
ATOM 1750 O O . ASP C 1 67 ? 27.276 -10.625 -4.423 1.00 44.70 84 ASP C O 1
ATOM 1755 N N . TYR C 1 68 ? 25.360 -10.317 -5.558 1.00 37.48 85 TYR C N 1
ATOM 1756 C CA . TYR C 1 68 ? 25.983 -9.901 -6.831 1.00 34.98 85 TYR C CA 1
ATOM 1757 C C . TYR C 1 68 ? 25.977 -8.379 -7.053 1.00 34.59 85 TYR C C 1
ATOM 1758 O O . TYR C 1 68 ? 26.290 -7.923 -8.168 1.00 32.81 85 TYR C O 1
ATOM 1767 N N . ALA C 1 69 ? 25.548 -7.611 -6.036 1.00 34.68 86 ALA C N 1
ATOM 1768 C CA . ALA C 1 69 ? 25.485 -6.172 -6.148 1.00 36.22 86 ALA C CA 1
ATOM 1769 C C . ALA C 1 69 ? 26.905 -5.641 -6.366 1.00 36.74 86 ALA C C 1
ATOM 1770 O O . ALA C 1 69 ? 27.809 -6.006 -5.610 1.00 36.55 86 ALA C O 1
ATOM 1772 N N . GLY C 1 70 ? 27.062 -4.854 -7.424 1.00 37.01 87 GLY C N 1
ATOM 1773 C CA . GLY C 1 70 ? 28.360 -4.336 -7.896 1.00 38.59 87 GLY C CA 1
ATOM 1774 C C . GLY C 1 70 ? 28.863 -5.061 -9.155 1.00 36.47 87 GLY C C 1
ATOM 1775 O O . GLY C 1 70 ? 29.555 -4.455 -9.992 1.00 36.34 87 GLY C O 1
ATOM 1776 N N . LEU C 1 71 ? 28.464 -6.330 -9.328 1.00 33.72 88 LEU C N 1
ATOM 1777 C CA . LEU C 1 71 ? 28.906 -7.076 -10.499 1.00 32.73 88 LEU C CA 1
ATOM 1778 C C . LEU C 1 71 ? 28.330 -6.493 -11.751 1.00 33.38 88 LEU C C 1
ATOM 1779 O O . LEU C 1 71 ? 27.241 -5.912 -11.743 1.00 34.70 88 LEU C O 1
ATOM 1784 N N . ILE C 1 72 ? 29.059 -6.647 -12.847 1.00 33.52 89 ILE C N 1
ATOM 1785 C CA . ILE C 1 72 ? 28.609 -6.205 -14.151 1.00 34.49 89 ILE C CA 1
ATOM 1786 C C . ILE C 1 72 ? 27.732 -7.305 -14.758 1.00 33.13 89 ILE C C 1
ATOM 1787 O O . ILE C 1 72 ? 28.230 -8.342 -15.226 1.00 33.88 89 ILE C O 1
ATOM 1792 N N . ILE C 1 73 ? 26.423 -7.124 -14.684 1.00 32.67 90 ILE C N 1
ATOM 1793 C CA . ILE C 1 73 ? 25.485 -8.139 -15.191 1.00 31.08 90 ILE C CA 1
ATOM 1794 C C . ILE C 1 73 ? 25.172 -7.755 -16.630 1.00 30.71 90 ILE C C 1
ATOM 1795 O O . ILE C 1 73 ? 24.721 -6.626 -16.861 1.00 30.41 90 ILE C O 1
ATOM 1800 N N . PRO C 1 74 ? 25.420 -8.657 -17.595 1.00 29.64 91 PRO C N 1
ATOM 1801 C CA . PRO C 1 74 ? 25.117 -8.298 -18.981 1.00 31.41 91 PRO C CA 1
ATOM 1802 C C . PRO C 1 74 ? 23.615 -7.995 -19.181 1.00 31.47 91 PRO C C 1
ATOM 1803 O O . PRO C 1 74 ? 22.795 -8.608 -18.504 1.00 30.79 91 PRO C O 1
ATOM 1807 N N . PRO C 1 75 ? 23.290 -7.095 -20.089 1.00 32.61 92 PRO C N 1
ATOM 1808 C CA . PRO C 1 75 ? 21.922 -6.671 -20.237 1.00 33.44 92 PRO C CA 1
ATOM 1809 C C . PRO C 1 75 ? 21.094 -7.761 -20.811 1.00 31.89 92 PRO C C 1
ATOM 1810 O O . PRO C 1 75 ? 21.600 -8.623 -21.552 1.00 31.85 92 PRO C O 1
ATOM 1814 N N . ALA C 1 76 ? 19.826 -7.748 -20.429 1.00 31.39 93 ALA C N 1
ATOM 1815 C CA . ALA C 1 76 ? 18.867 -8.694 -20.986 1.00 29.62 93 ALA C CA 1
ATOM 1816 C C . ALA C 1 76 ? 18.704 -8.481 -22.485 1.00 30.01 93 ALA C C 1
ATOM 1817 O O . ALA C 1 76 ? 18.721 -7.359 -22.958 1.00 31.32 93 ALA C O 1
ATOM 1819 N N . PRO C 1 77 ? 18.444 -9.564 -23.219 1.00 30.24 94 PRO C N 1
ATOM 1820 C CA . PRO C 1 77 ? 18.060 -9.401 -24.607 1.00 32.39 94 PRO C CA 1
ATOM 1821 C C . PRO C 1 77 ? 16.710 -8.731 -24.669 1.00 33.67 94 PRO C C 1
ATOM 1822 O O . PRO C 1 77 ? 15.880 -8.898 -23.772 1.00 32.72 94 PRO C O 1
ATOM 1826 N N . THR C 1 78 ? 16.521 -7.989 -25.736 1.00 36.43 95 THR C N 1
ATOM 1827 C CA . THR C 1 78 ? 15.272 -7.330 -26.008 1.00 37.86 95 THR C CA 1
ATOM 1828 C C . THR C 1 78 ? 14.285 -8.326 -26.591 1.00 37.49 95 THR C C 1
ATOM 1829 O O . THR C 1 78 ? 14.659 -9.363 -27.132 1.00 34.40 95 THR C O 1
ATOM 1833 N N . LYS C 1 79 ? 13.016 -8.021 -26.398 1.00 40.20 96 LYS C N 1
ATOM 1834 C CA . LYS C 1 79 ? 11.926 -8.874 -26.885 1.00 42.38 96 LYS C CA 1
ATOM 1835 C C . LYS C 1 79 ? 11.976 -8.904 -28.411 1.00 43.69 96 LYS C C 1
ATOM 1836 O O . LYS C 1 79 ? 12.017 -7.880 -29.042 1.00 45.67 96 LYS C O 1
ATOM 1842 N N . PRO C 1 80 ? 12.004 -10.083 -29.008 1.00 43.52 97 PRO C N 1
ATOM 1843 C CA . PRO C 1 80 ? 11.955 -10.132 -30.478 1.00 45.58 97 PRO C CA 1
ATOM 1844 C C . PRO C 1 80 ? 10.626 -9.601 -30.999 1.00 48.13 97 PRO C C 1
ATOM 1845 O O . PRO C 1 80 ? 9.598 -9.732 -30.316 1.00 48.94 97 PRO C O 1
ATOM 1849 N N . ASP C 1 81 ? 10.644 -8.959 -32.160 1.00 51.24 98 ASP C N 1
ATOM 1850 C CA . ASP C 1 81 ? 9.441 -8.418 -32.738 1.00 54.35 98 ASP C CA 1
ATOM 1851 C C . ASP C 1 81 ? 9.208 -9.047 -34.118 1.00 55.55 98 ASP C C 1
ATOM 1852 O O . ASP C 1 81 ? 9.901 -8.713 -35.083 1.00 57.23 98 ASP C O 1
ATOM 1857 N N . PHE C 1 82 ? 8.223 -9.944 -34.186 1.00 54.53 99 PHE C N 1
ATOM 1858 C CA . PHE C 1 82 ? 7.805 -10.588 -35.427 1.00 55.42 99 PHE C CA 1
ATOM 1859 C C . PHE C 1 82 ? 6.408 -10.131 -35.890 1.00 58.93 99 PHE C C 1
ATOM 1860 O O . PHE C 1 82 ? 5.758 -10.816 -36.683 1.00 59.43 99 PHE C O 1
ATOM 1868 N N . ASP C 1 83 ? 5.933 -8.975 -35.431 1.00 61.61 100 ASP C N 1
ATOM 1869 C CA . ASP C 1 83 ? 4.543 -8.556 -35.756 1.00 65.81 100 ASP C CA 1
ATOM 1870 C C . ASP C 1 83 ? 4.351 -8.291 -37.231 1.00 67.64 100 ASP C C 1
ATOM 1871 O O . ASP C 1 83 ? 3.380 -8.760 -37.828 1.00 69.14 100 ASP C O 1
ATOM 1876 N N . GLY C 1 84 ? 5.281 -7.538 -37.810 1.00 67.29 101 GLY C N 1
ATOM 1877 C CA . GLY C 1 84 ? 5.230 -7.193 -39.232 1.00 70.42 101 GLY C CA 1
ATOM 1878 C C . GLY C 1 84 ? 5.286 -8.442 -40.094 1.00 69.80 101 GLY C C 1
ATOM 1879 O O . GLY C 1 84 ? 4.364 -8.707 -40.852 1.00 70.90 101 GLY C O 1
ATOM 1880 N N . PRO C 1 85 ? 6.366 -9.239 -39.952 1.00 66.96 102 PRO C N 1
ATOM 1881 C CA . PRO C 1 85 ? 6.444 -10.519 -40.667 1.00 66.94 102 PRO C CA 1
ATOM 1882 C C . PRO C 1 85 ? 5.184 -11.381 -40.490 1.00 67.99 102 PRO C C 1
ATOM 1883 O O . PRO C 1 85 ? 4.676 -11.918 -41.456 1.00 68.96 102 PRO C O 1
ATOM 1887 N N . ARG C 1 86 ? 4.671 -11.474 -39.268 1.00 68.20 103 ARG C N 1
ATOM 1888 C CA . ARG C 1 86 ? 3.506 -12.309 -38.971 1.00 70.66 103 ARG C CA 1
ATOM 1889 C C . ARG C 1 86 ? 2.218 -11.774 -39.581 1.00 74.56 103 ARG C C 1
ATOM 1890 O O . ARG C 1 86 ? 1.280 -12.528 -39.845 1.00 76.08 103 ARG C O 1
ATOM 1898 N N . GLU C 1 87 ? 2.172 -10.470 -39.816 1.00 76.48 104 GLU C N 1
ATOM 1899 C CA . GLU C 1 87 ? 1.052 -9.879 -40.508 1.00 80.67 104 GLU C CA 1
ATOM 1900 C C . GLU C 1 87 ? 1.141 -10.189 -41.998 1.00 81.75 104 GLU C C 1
ATOM 1901 O O . GLU C 1 87 ? 0.126 -10.473 -42.626 1.00 84.46 104 GLU C O 1
ATOM 1907 N N . LYS C 1 88 ? 2.347 -10.116 -42.563 1.00 80.04 105 LYS C N 1
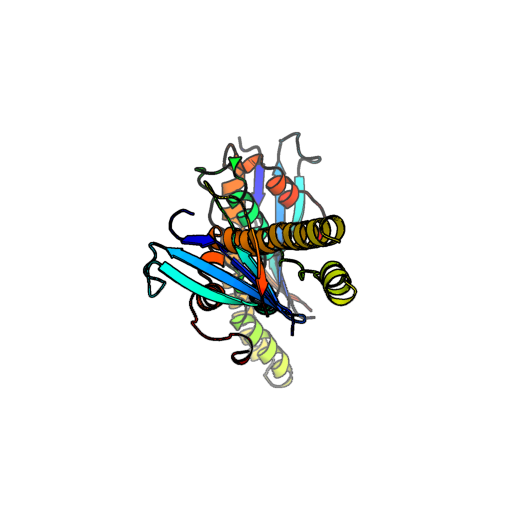ATOM 1908 C CA . LYS C 1 88 ? 2.555 -10.528 -43.955 1.00 82.60 105 LYS C CA 1
ATOM 1909 C C . LYS C 1 88 ? 2.182 -11.996 -44.141 1.00 82.16 105 LYS C C 1
ATOM 1910 O O . LYS C 1 88 ? 1.501 -12.321 -45.078 1.00 84.05 105 LYS C O 1
ATOM 1916 N N . MET C 1 89 ? 2.638 -12.866 -43.241 1.00 79.38 106 MET C N 1
ATOM 1917 C CA . MET C 1 89 ? 2.345 -14.308 -43.298 1.00 80.39 106 MET C CA 1
ATOM 1918 C C . MET C 1 89 ? 0.855 -14.601 -43.398 1.00 82.93 106 MET C C 1
ATOM 1919 O O . MET C 1 89 ? 0.436 -15.380 -44.247 1.00 83.91 106 MET C O 1
ATOM 1924 N N . GLN C 1 90 ? 0.070 -13.968 -42.531 1.00 83.86 107 GLN C N 1
ATOM 1925 C CA . GLN C 1 90 ? -1.380 -14.157 -42.503 1.00 87.82 107 GLN C CA 1
ATOM 1926 C C . GLN C 1 90 ? -2.066 -13.630 -43.781 1.00 92.46 107 GLN C C 1
ATOM 1927 O O . GLN C 1 90 ? -2.793 -14.371 -44.445 1.00 92.80 107 GLN C O 1
ATOM 1933 N N . LYS C 1 91 ? -1.815 -12.358 -44.099 1.00 94.48 108 LYS C N 1
ATOM 1934 C CA . LYS C 1 91 ? -2.335 -11.725 -45.310 1.00 100.15 108 LYS C CA 1
ATOM 1935 C C . LYS C 1 91 ? -2.040 -12.559 -46.552 1.00 100.62 108 LYS C C 1
ATOM 1936 O O . LYS C 1 91 ? -2.931 -12.860 -47.323 1.00 104.17 108 LYS C O 1
ATOM 1942 N N . LEU C 1 92 ? -0.778 -12.940 -46.712 1.00 97.26 109 LEU C N 1
ATOM 1943 C CA . LEU C 1 92 ? -0.322 -13.759 -47.841 1.00 97.71 109 LEU C CA 1
ATOM 1944 C C . LEU C 1 92 ? -0.956 -15.148 -47.809 1.00 97.70 109 LEU C C 1
ATOM 1945 O O . LEU C 1 92 ? -1.405 -15.630 -48.841 1.00 100.88 109 LEU C O 1
ATOM 1950 N N . GLY C 1 93 ? -1.022 -15.755 -46.623 1.00 94.82 110 GLY C N 1
ATOM 1951 C CA . GLY C 1 93 ? -1.766 -17.002 -46.402 1.00 95.64 110 GLY C CA 1
ATOM 1952 C C . GLY C 1 93 ? -3.205 -16.948 -46.896 1.00 100.79 110 GLY C C 1
ATOM 1953 O O . GLY C 1 93 ? -3.658 -17.857 -47.597 1.00 104.30 110 GLY C O 1
ATOM 1954 N N . GLU C 1 94 ? -3.919 -15.875 -46.548 1.00 102.28 111 GLU C N 1
ATOM 1955 C CA . GLU C 1 94 ? -5.302 -15.674 -46.993 1.00 106.88 111 GLU C CA 1
ATOM 1956 C C . GLU C 1 94 ? -5.399 -15.555 -48.509 1.00 110.73 111 GLU C C 1
ATOM 1957 O O . GLU C 1 94 ? -6.320 -16.098 -49.112 1.00 113.95 111 GLU C O 1
ATOM 1963 N N . GLY C 1 95 ? -4.445 -14.844 -49.105 1.00 110.32 112 GLY C N 1
ATOM 1964 C CA . GLY C 1 95 ? -4.460 -14.542 -50.528 1.00 115.72 112 GLY C CA 1
ATOM 1965 C C . GLY C 1 95 ? -3.764 -15.518 -51.458 1.00 116.56 112 GLY C C 1
ATOM 1966 O O . GLY C 1 95 ? -3.606 -15.210 -52.646 1.00 119.47 112 GLY C O 1
ATOM 1967 N N . GLU C 1 96 ? -3.352 -16.685 -50.950 1.00 114.39 113 GLU C N 1
ATOM 1968 C CA . GLU C 1 96 ? -2.780 -17.735 -51.818 1.00 115.79 113 GLU C CA 1
ATOM 1969 C C . GLU C 1 96 ? -3.775 -18.113 -52.906 1.00 120.87 113 GLU C C 1
ATOM 1970 O O . GLU C 1 96 ? -3.422 -18.174 -54.085 1.00 123.66 113 GLU C O 1
ATOM 1976 N N . GLY C 1 97 ? -5.028 -18.304 -52.492 1.00 122.69 114 GLY C N 1
ATOM 1977 C CA . GLY C 1 97 ? -6.096 -18.730 -53.374 1.00 128.26 114 GLY C CA 1
ATOM 1978 C C . GLY C 1 97 ? -6.420 -17.785 -54.508 1.00 132.72 114 GLY C C 1
ATOM 1979 O O . GLY C 1 97 ? -7.093 -18.195 -55.443 1.00 137.15 114 GLY C O 1
ATOM 1980 N N . SER C 1 98 ? -5.957 -16.533 -54.426 1.00 131.90 115 SER C N 1
ATOM 1981 C CA . SER C 1 98 ? -6.199 -15.539 -55.478 1.00 136.78 115 SER C CA 1
ATOM 1982 C C . SER C 1 98 ? -5.009 -15.271 -56.407 1.00 136.78 115 SER C C 1
ATOM 1983 O O . SER C 1 98 ? -5.195 -15.237 -57.626 1.00 141.22 115 SER C O 1
ATOM 1986 N N . MET C 1 99 ? -3.808 -15.080 -55.850 1.00 131.96 116 MET C N 1
ATOM 1987 C CA . MET C 1 99 ? -2.634 -14.688 -56.665 1.00 132.01 116 MET C CA 1
ATOM 1988 C C . MET C 1 99 ? -2.072 -15.856 -57.488 1.00 132.11 116 MET C C 1
ATOM 1989 O O . MET C 1 99 ? -2.321 -17.020 -57.173 1.00 131.47 116 MET C O 1
ATOM 1994 N N . THR C 1 100 ? -1.341 -15.534 -58.555 1.00 133.38 117 THR C N 1
ATOM 1995 C CA . THR C 1 100 ? -0.747 -16.544 -59.441 1.00 134.24 117 THR C CA 1
ATOM 1996 C C . THR C 1 100 ? 0.402 -17.226 -58.722 1.00 129.60 117 THR C C 1
ATOM 1997 O O . THR C 1 100 ? 0.966 -16.680 -57.750 1.00 126.33 117 THR C O 1
ATOM 2001 N N . LYS C 1 101 ? 0.722 -18.441 -59.147 1.00 130.02 118 LYS C N 1
ATOM 2002 C CA . LYS C 1 101 ? 1.653 -19.280 -58.381 1.00 125.95 118 LYS C CA 1
ATOM 2003 C C . LYS C 1 101 ? 3.098 -18.751 -58.291 1.00 122.99 118 LYS C C 1
ATOM 2004 O O . LYS C 1 101 ? 3.778 -18.976 -57.290 1.00 118.37 118 LYS C O 1
ATOM 2010 N N . GLU C 1 102 ? 3.546 -18.060 -59.337 1.00 126.44 119 GLU C N 1
ATOM 2011 C CA . GLU C 1 102 ? 4.837 -17.347 -59.362 1.00 124.81 119 GLU C CA 1
ATOM 2012 C C . GLU C 1 102 ? 4.875 -16.255 -58.295 1.00 120.36 119 GLU C C 1
ATOM 2013 O O . GLU C 1 102 ? 5.785 -16.214 -57.464 1.00 115.66 119 GLU C O 1
ATOM 2019 N N . GLU C 1 103 ? 3.871 -15.378 -58.352 1.00 122.06 120 GLU C N 1
ATOM 2020 C CA . GLU C 1 103 ? 3.735 -14.238 -57.452 1.00 119.93 120 GLU C CA 1
ATOM 2021 C C . GLU C 1 103 ? 3.789 -14.712 -56.022 1.00 114.41 120 GLU C C 1
ATOM 2022 O O . GLU C 1 103 ? 4.448 -14.100 -55.196 1.00 112.28 120 GLU C O 1
ATOM 2028 N N . PHE C 1 104 ? 3.132 -15.834 -55.749 1.00 113.61 121 PHE C N 1
ATOM 2029 C CA . PHE C 1 104 ? 3.141 -16.449 -54.426 1.00 108.29 121 PHE C CA 1
ATOM 2030 C C . PHE C 1 104 ? 4.562 -16.783 -53.933 1.00 104.77 121 PHE C C 1
ATOM 2031 O O . PHE C 1 104 ? 4.917 -16.465 -52.781 1.00 100.29 121 PHE C O 1
ATOM 2039 N N . ALA C 1 105 ? 5.342 -17.452 -54.780 1.00 105.8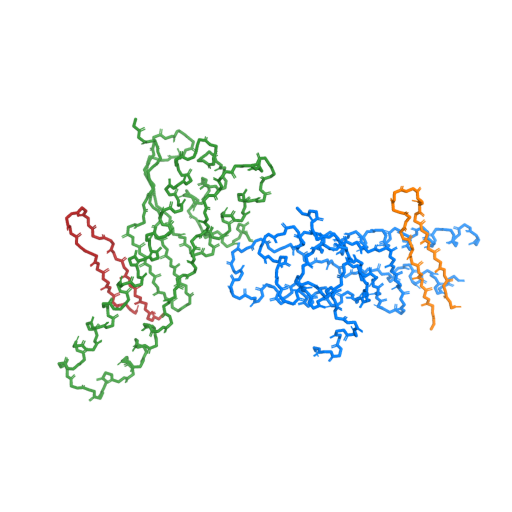4 122 ALA C N 1
ATOM 2040 C CA . ALA C 1 105 ? 6.698 -17.868 -54.404 1.00 103.24 122 ALA C CA 1
ATOM 2041 C C . ALA C 1 105 ? 7.599 -16.654 -54.188 1.00 102.53 122 ALA C C 1
ATOM 2042 O O . ALA C 1 105 ? 8.394 -16.626 -53.253 1.00 98.26 122 ALA C O 1
ATOM 2044 N N . LYS C 1 106 ? 7.453 -15.656 -55.062 1.00 107.47 123 LYS C N 1
ATOM 2045 C CA . LYS C 1 106 ? 8.097 -14.344 -54.899 1.00 108.71 123 LYS C CA 1
ATOM 2046 C C . LYS C 1 106 ? 7.731 -13.719 -53.557 1.00 104.74 123 LYS C C 1
ATOM 2047 O O . LYS C 1 106 ? 8.622 -13.288 -52.815 1.00 101.94 123 LYS C O 1
ATOM 2053 N N . MET C 1 107 ? 6.426 -13.680 -53.265 1.00 104.69 124 MET C N 1
ATOM 2054 C CA . MET C 1 107 ? 5.892 -13.047 -52.051 1.00 101.79 124 MET C CA 1
ATOM 2055 C C . MET C 1 107 ? 6.330 -13.810 -50.775 1.00 95.69 124 MET C C 1
ATOM 2056 O O . MET C 1 107 ? 6.663 -13.199 -49.742 1.00 91.37 124 MET C O 1
ATOM 2061 N N . LYS C 1 108 ? 6.325 -15.141 -50.873 1.00 93.58 125 LYS C N 1
ATOM 2062 C CA . LYS C 1 108 ? 6.778 -16.032 -49.811 1.00 88.17 125 LYS C CA 1
ATOM 2063 C C . LYS C 1 108 ? 8.292 -15.956 -49.570 1.00 85.56 125 LYS C C 1
ATOM 2064 O O . LYS C 1 108 ? 8.741 -16.129 -48.450 1.00 79.67 125 LYS C O 1
ATOM 2070 N N . GLN C 1 109 ? 9.066 -15.714 -50.622 1.00 88.16 126 GLN C N 1
ATOM 2071 C CA . GLN C 1 109 ? 10.523 -15.557 -50.496 1.00 87.30 126 GLN C CA 1
ATOM 2072 C C . GLN C 1 109 ? 10.901 -14.278 -49.727 1.00 84.94 126 GLN C C 1
ATOM 2073 O O . GLN C 1 109 ? 11.777 -14.314 -48.844 1.00 80.62 126 GLN C O 1
ATOM 2079 N N . GLU C 1 110 ? 10.241 -13.168 -50.068 1.00 86.22 127 GLU C N 1
ATOM 2080 C CA . GLU C 1 110 ? 10.429 -11.894 -49.358 1.00 85.08 127 GLU C CA 1
ATOM 2081 C C . GLU C 1 110 ? 10.016 -11.988 -47.856 1.00 78.84 127 GLU C C 1
ATOM 2082 O O . GLU C 1 110 ? 10.614 -11.333 -46.972 1.00 75.53 127 GLU C O 1
ATOM 2088 N N . LEU C 1 111 ? 8.980 -12.789 -47.606 1.00 76.94 128 LEU C N 1
ATOM 2089 C CA . LEU C 1 111 ? 8.499 -13.049 -46.251 1.00 72.85 128 LEU C CA 1
ATOM 2090 C C . LEU C 1 111 ? 9.532 -13.799 -45.412 1.00 67.95 128 LEU C C 1
ATOM 2091 O O . LEU C 1 111 ? 9.800 -13.419 -44.274 1.00 63.55 128 LEU C O 1
ATOM 2096 N N . GLU C 1 112 ? 10.094 -14.863 -45.983 1.00 67.23 129 GLU C N 1
ATOM 2097 C CA . GLU C 1 112 ? 11.150 -15.627 -45.325 1.00 64.12 129 GLU C CA 1
ATOM 2098 C C . GLU C 1 112 ? 12.387 -14.779 -45.059 1.00 62.60 129 GLU C C 1
ATOM 2099 O O . GLU C 1 112 ? 12.943 -14.884 -43.996 1.00 58.36 129 GLU C O 1
ATOM 2105 N N . ALA C 1 113 ? 12.816 -13.987 -46.046 1.00 65.36 130 ALA C N 1
ATOM 2106 C CA . ALA C 1 113 ? 13.929 -13.039 -45.867 1.00 65.09 130 ALA C CA 1
ATOM 2107 C C . ALA C 1 113 ? 13.683 -12.062 -44.708 1.00 62.57 130 ALA C C 1
ATOM 2108 O O . ALA C 1 113 ? 14.605 -11.773 -43.921 1.00 60.46 130 ALA C O 1
ATOM 2110 N N . GLU C 1 114 ? 12.449 -11.574 -44.600 1.00 63.23 131 GLU C N 1
ATOM 2111 C CA . GLU C 1 114 ? 12.088 -10.707 -43.482 1.00 62.03 131 GLU C CA 1
ATOM 2112 C C . GLU C 1 114 ? 12.183 -11.426 -42.140 1.00 57.24 131 GLU C C 1
ATOM 2113 O O . GLU C 1 114 ? 12.816 -10.933 -41.193 1.00 55.70 131 GLU C O 1
ATOM 2119 N N . TYR C 1 115 ? 11.537 -12.586 -42.052 1.00 55.17 132 TYR C N 1
ATOM 2120 C CA . TYR C 1 115 ? 11.662 -13.440 -40.877 1.00 51.31 132 TYR C CA 1
ATOM 2121 C C . TYR C 1 115 ? 13.122 -13.742 -40.541 1.00 49.27 132 TYR C C 1
ATOM 2122 O O . TYR C 1 115 ? 13.507 -13.704 -39.398 1.00 46.42 132 TYR C O 1
ATOM 2131 N N . LEU C 1 116 ? 13.922 -14.058 -41.544 1.00 51.31 133 LEU C N 1
ATOM 2132 C CA . LEU C 1 116 ? 15.325 -14.423 -41.349 1.00 50.84 133 LEU C CA 1
ATOM 2133 C C . LEU C 1 116 ? 16.140 -13.270 -40.758 1.00 50.46 133 LEU C C 1
ATOM 2134 O O . LEU C 1 116 ? 16.990 -13.496 -39.900 1.00 48.21 133 LEU C O 1
ATOM 2139 N N . ALA C 1 117 ? 15.862 -12.039 -41.199 1.00 53.26 134 ALA C N 1
ATOM 2140 C CA . ALA C 1 117 ? 16.570 -10.874 -40.677 1.00 53.69 134 ALA C CA 1
ATOM 2141 C C . ALA C 1 117 ? 16.265 -10.675 -39.182 1.00 50.46 134 ALA C C 1
ATOM 2142 O O . ALA C 1 117 ? 17.176 -10.450 -38.370 1.00 50.17 134 ALA C O 1
ATOM 2144 N N . VAL C 1 118 ? 14.995 -10.788 -38.824 1.00 49.38 135 VAL C N 1
ATOM 2145 C CA . VAL C 1 118 ? 14.598 -10.683 -37.416 1.00 46.86 135 VAL C CA 1
ATOM 2146 C C . VAL C 1 118 ? 15.243 -11.797 -36.564 1.00 43.64 135 VAL C C 1
ATOM 2147 O O . VAL C 1 118 ? 15.751 -11.538 -35.449 1.00 41.20 135 VAL C O 1
ATOM 2151 N N . PHE C 1 119 ? 15.236 -13.023 -37.102 1.00 43.24 136 PHE C N 1
ATOM 2152 C CA . PHE C 1 119 ? 15.821 -14.180 -36.405 1.00 40.97 136 PHE C CA 1
ATOM 2153 C C . PHE C 1 119 ? 17.321 -14.041 -36.158 1.00 41.14 136 PHE C C 1
ATOM 2154 O O . PHE C 1 119 ? 17.773 -14.322 -35.050 1.00 37.95 136 PHE C O 1
ATOM 2162 N N . LYS C 1 120 ? 18.087 -13.636 -37.168 1.00 44.49 137 LYS C N 1
ATOM 2163 C CA . LYS C 1 120 ? 19.545 -13.472 -36.992 1.00 45.99 137 LYS C CA 1
ATOM 2164 C C . LYS C 1 120 ? 19.889 -12.505 -35.849 1.00 44.81 137 LYS C C 1
ATOM 2165 O O . LYS C 1 120 ? 20.741 -12.806 -35.000 1.00 42.77 137 LYS C O 1
ATOM 2171 N N . LYS C 1 121 ? 19.181 -11.382 -35.818 1.00 46.91 138 LYS C N 1
ATOM 2172 C CA . LYS C 1 121 ? 19.386 -10.373 -34.772 1.00 47.26 138 LYS C CA 1
ATOM 2173 C C . LYS C 1 121 ? 19.019 -10.897 -33.362 1.00 43.42 138 LYS C C 1
ATOM 2174 O O . LYS C 1 121 ? 19.855 -10.817 -32.432 1.00 42.41 138 LYS C O 1
ATOM 2180 N N . THR C 1 122 ? 17.805 -11.436 -33.206 1.00 41.10 139 THR C N 1
ATOM 2181 C CA . THR C 1 122 ? 17.331 -11.826 -31.877 1.00 38.80 139 THR C CA 1
ATOM 2182 C C . THR C 1 122 ? 18.073 -13.073 -31.365 1.00 36.14 139 THR C C 1
ATOM 2183 O O . THR C 1 122 ? 18.375 -13.194 -30.184 1.00 35.38 139 THR C O 1
ATOM 2187 N N . VAL C 1 123 ? 18.394 -14.004 -32.251 1.00 36.85 140 VAL C N 1
ATOM 2188 C CA . VAL C 1 123 ? 19.201 -15.148 -31.837 1.00 35.28 140 VAL C CA 1
ATOM 2189 C C . VAL C 1 123 ? 20.562 -14.650 -31.371 1.00 35.82 140 VAL C C 1
ATOM 2190 O O . VAL C 1 123 ? 21.029 -15.065 -30.301 1.00 33.69 140 VAL C O 1
ATOM 2194 N N . SER C 1 124 ? 21.146 -13.693 -32.104 1.00 38.62 141 SER C N 1
ATOM 2195 C CA . SER C 1 124 ? 22.417 -13.124 -31.659 1.00 39.15 141 SER C CA 1
ATOM 2196 C C . SER C 1 124 ? 22.343 -12.445 -30.253 1.00 37.31 141 SER C C 1
ATOM 2197 O O . SER C 1 124 ? 23.176 -12.740 -29.376 1.00 35.73 141 SER C O 1
ATOM 2200 N N . THR C 1 125 ? 21.350 -11.590 -30.048 1.00 36.43 142 THR C N 1
ATOM 2201 C CA . THR C 1 125 ? 21.234 -10.915 -28.743 1.00 36.78 142 THR C CA 1
ATOM 2202 C C . THR C 1 125 ? 21.009 -11.897 -27.573 1.00 32.85 142 THR C C 1
ATOM 2203 O O . THR C 1 125 ? 21.502 -11.691 -26.453 1.00 31.28 142 THR C O 1
ATOM 2207 N N . HIS C 1 126 ? 20.237 -12.947 -27.831 1.00 31.43 143 HIS C N 1
ATOM 2208 C CA . HIS C 1 126 ? 19.938 -13.922 -26.772 1.00 29.62 143 HIS C CA 1
ATOM 2209 C C . HIS C 1 126 ? 21.112 -14.767 -26.500 1.00 29.11 143 HIS C C 1
ATOM 2210 O O . HIS C 1 126 ? 21.377 -15.079 -25.327 1.00 29.10 143 HIS C O 1
ATOM 2217 N N . GLU C 1 127 ? 21.830 -15.124 -27.552 1.00 29.81 144 GLU C N 1
ATOM 2218 C CA . GLU C 1 127 ? 23.018 -15.937 -27.399 1.00 30.85 144 GLU C CA 1
ATOM 2219 C C . GLU C 1 127 ? 24.156 -15.193 -26.689 1.00 30.74 144 GLU C C 1
ATOM 2220 O O . GLU C 1 127 ? 24.784 -15.730 -25.755 1.00 29.99 144 GLU C O 1
ATOM 2226 N N . VAL C 1 128 ? 24.371 -13.931 -27.077 1.00 32.71 145 VAL C N 1
ATOM 2227 C CA . VAL C 1 128 ? 25.427 -13.098 -26.498 1.00 33.60 145 VAL C CA 1
ATOM 2228 C C . VAL C 1 128 ? 25.240 -12.923 -24.970 1.00 31.65 145 VAL C C 1
ATOM 2229 O O . VAL C 1 128 ? 26.199 -13.002 -24.192 1.00 29.91 145 VAL C O 1
ATOM 2233 N N . PHE C 1 129 ? 23.987 -12.748 -24.544 1.00 29.76 146 PHE C N 1
ATOM 2234 C CA . PHE C 1 129 ? 23.658 -12.656 -23.132 1.00 27.98 146 PHE C CA 1
ATOM 2235 C C . PHE C 1 129 ? 24.174 -13.903 -22.385 1.00 26.41 146 PHE C C 1
ATOM 2236 O O . PHE C 1 129 ? 24.825 -13.791 -21.360 1.00 26.61 146 PHE C O 1
ATOM 2244 N N . LEU C 1 130 ? 23.843 -15.082 -22.888 1.00 25.18 147 LEU C N 1
ATOM 2245 C CA . LEU C 1 130 ? 24.223 -16.309 -22.230 1.00 26.28 147 LEU C CA 1
ATOM 2246 C C . LEU C 1 130 ? 25.735 -16.519 -22.293 1.00 26.74 147 LEU C C 1
ATOM 2247 O O . LEU C 1 130 ? 26.330 -16.976 -21.319 1.00 27.07 147 LEU C O 1
ATOM 2252 N N . GLN C 1 131 ? 26.335 -16.155 -23.406 1.00 28.99 148 GLN C N 1
ATOM 2253 C CA . GLN C 1 131 ? 27.798 -16.278 -23.579 1.00 31.51 148 GLN C CA 1
ATOM 2254 C C . GLN C 1 131 ? 28.566 -15.383 -22.629 1.00 32.74 148 GLN C C 1
ATOM 2255 O O . GLN C 1 131 ? 29.588 -15.765 -22.077 1.00 33.33 148 GLN C O 1
ATOM 2261 N N . ARG C 1 132 ? 28.041 -14.194 -22.414 1.00 32.13 149 ARG C N 1
ATOM 2262 C CA . ARG C 1 132 ? 28.635 -13.276 -21.414 1.00 31.85 149 ARG C CA 1
ATOM 2263 C C . ARG C 1 132 ? 28.506 -13.815 -20.003 1.00 29.46 149 ARG C C 1
ATOM 2264 O O . ARG C 1 132 ? 29.396 -13.660 -19.218 1.00 30.96 149 ARG C O 1
ATOM 2272 N N . LEU C 1 133 ? 27.386 -14.455 -19.650 1.00 27.48 150 LEU C N 1
ATOM 2273 C CA . LEU C 1 133 ? 27.251 -15.041 -18.341 1.00 25.13 150 LEU C CA 1
ATOM 2274 C C . LEU C 1 133 ? 28.247 -16.182 -18.189 1.00 26.24 150 LEU C C 1
ATOM 2275 O O . LEU C 1 133 ? 28.882 -16.313 -17.152 1.00 25.52 150 LEU C O 1
ATOM 2280 N N . SER C 1 134 ? 28.405 -16.983 -19.253 1.00 26.16 151 SER C N 1
ATOM 2281 C CA . SER C 1 134 ? 29.300 -18.142 -19.193 1.00 27.53 151 SER C CA 1
ATOM 2282 C C . SER C 1 134 ? 30.743 -17.738 -18.966 1.00 30.01 151 SER C C 1
ATOM 2283 O O . SER C 1 134 ? 31.468 -18.466 -18.358 1.00 32.26 151 SER C O 1
ATOM 2286 N N . SER C 1 135 ? 31.166 -16.589 -19.492 1.00 30.68 152 SER C N 1
ATOM 2287 C CA . SER C 1 135 ? 32.487 -16.004 -19.239 1.00 33.72 152 SER C CA 1
ATOM 2288 C C . SER C 1 135 ? 32.743 -15.334 -17.888 1.00 32.29 152 SER C C 1
ATOM 2289 O O . SER C 1 135 ? 33.887 -14.976 -17.601 1.00 33.31 152 SER C O 1
ATOM 2292 N N . HIS C 1 136 ? 31.693 -15.031 -17.134 1.00 28.98 153 HIS C N 1
ATOM 2293 C CA . HIS C 1 136 ? 31.842 -14.270 -15.892 1.00 29.01 153 HIS C CA 1
ATOM 2294 C C . HIS C 1 136 ? 32.285 -15.213 -14.787 1.00 29.62 153 HIS C C 1
ATOM 2295 O O . HIS C 1 136 ? 31.597 -16.205 -14.525 1.00 28.77 153 HIS C O 1
ATOM 2302 N N . PRO C 1 137 ? 33.410 -14.949 -14.119 1.00 31.84 154 PRO C N 1
ATOM 2303 C CA . PRO C 1 137 ? 33.882 -15.884 -13.081 1.00 32.87 154 PRO C CA 1
ATOM 2304 C C . PRO C 1 137 ? 32.954 -16.118 -11.922 1.00 32.34 154 PRO C C 1
ATOM 2305 O O . PRO C 1 137 ? 33.066 -17.184 -11.295 1.00 33.06 154 PRO C O 1
ATOM 2309 N N . VAL C 1 138 ? 32.048 -15.163 -11.601 1.00 31.02 155 VAL C N 1
ATOM 2310 C CA . VAL C 1 138 ? 31.057 -15.379 -10.567 1.00 30.20 155 VAL C CA 1
ATOM 2311 C C . VAL C 1 138 ? 29.702 -15.821 -11.143 1.00 28.53 155 VAL C C 1
ATOM 2312 O O . VAL C 1 138 ? 29.142 -16.833 -10.694 1.00 28.27 155 VAL C O 1
ATOM 2316 N N . LEU C 1 139 ? 29.195 -15.122 -12.139 1.00 28.17 156 LEU C N 1
ATOM 2317 C CA . LEU C 1 139 ? 27.832 -15.366 -12.616 1.00 27.14 156 LEU C CA 1
ATOM 2318 C C . LEU C 1 139 ? 27.724 -16.731 -13.304 1.00 26.90 156 LEU C C 1
ATOM 2319 O O . LEU C 1 139 ? 26.665 -17.336 -13.295 1.00 25.41 156 LEU C O 1
ATOM 2324 N N . SER C 1 140 ? 28.821 -17.217 -13.887 1.00 27.56 157 SER C N 1
ATOM 2325 C CA . SER C 1 140 ? 28.815 -18.488 -14.589 1.00 26.85 157 SER C CA 1
ATOM 2326 C C . SER C 1 140 ? 28.498 -19.652 -13.639 1.00 27.98 157 SER C C 1
ATOM 2327 O O . SER C 1 140 ? 28.097 -20.718 -14.095 1.00 28.45 157 SER C O 1
ATOM 2330 N N . LYS C 1 141 ? 28.737 -19.455 -12.342 1.00 27.85 158 LYS C N 1
ATOM 2331 C CA . LYS C 1 141 ? 28.528 -20.451 -11.318 1.00 29.75 158 LYS C CA 1
ATOM 2332 C C . LYS C 1 141 ? 27.128 -20.375 -10.709 1.00 26.86 158 LYS C C 1
ATOM 2333 O O . LYS C 1 141 ? 26.771 -21.224 -9.930 1.00 27.90 158 LYS C O 1
ATOM 2339 N N . ASP C 1 142 ? 26.366 -19.372 -11.055 1.00 25.11 159 ASP C N 1
ATOM 2340 C CA . ASP C 1 142 ? 25.066 -19.161 -10.431 1.00 25.45 159 ASP C CA 1
ATOM 2341 C C . ASP C 1 142 ? 24.127 -20.369 -10.682 1.00 25.21 159 ASP C C 1
ATOM 2342 O O . ASP C 1 142 ? 24.003 -20.826 -11.815 1.00 23.74 159 ASP C O 1
ATOM 2347 N N . ARG C 1 143 ? 23.470 -20.810 -9.633 1.00 26.69 160 ARG C N 1
ATOM 2348 C CA . ARG C 1 143 ? 22.578 -21.963 -9.696 1.00 27.83 160 ARG C CA 1
ATOM 2349 C C . ARG C 1 143 ? 21.383 -21.745 -10.616 1.00 27.30 160 ARG C C 1
ATOM 2350 O O . ARG C 1 143 ? 20.982 -22.662 -11.343 1.00 25.69 160 ARG C O 1
ATOM 2358 N N . ASN C 1 144 ? 20.804 -20.538 -10.611 1.00 25.75 161 ASN C N 1
ATOM 2359 C CA . ASN C 1 144 ? 19.669 -20.259 -11.496 1.00 24.92 161 ASN C CA 1
ATOM 2360 C C . ASN C 1 144 ? 20.068 -20.244 -12.943 1.00 22.92 161 ASN C C 1
ATOM 2361 O O . ASN C 1 144 ? 19.299 -20.694 -13.792 1.00 23.04 161 ASN C O 1
ATOM 2366 N N . PHE C 1 145 ? 21.274 -19.769 -13.231 1.00 22.38 162 PHE C N 1
ATOM 2367 C CA . PHE C 1 145 ? 21.855 -19.882 -14.553 1.00 22.57 162 PHE C CA 1
ATOM 2368 C C . PHE C 1 145 ? 21.995 -21.360 -14.965 1.00 22.24 162 PHE C C 1
ATOM 2369 O O . PHE C 1 145 ? 21.600 -21.731 -16.087 1.00 20.94 162 PHE C O 1
ATOM 2377 N N . HIS C 1 146 ? 22.483 -22.179 -14.059 1.00 23.29 163 HIS C N 1
ATOM 2378 C CA . HIS C 1 146 ? 22.645 -23.593 -14.359 1.00 24.42 163 HIS C CA 1
ATOM 2379 C C . HIS C 1 146 ? 21.281 -24.240 -14.621 1.00 25.21 163 HIS C C 1
ATOM 2380 O O . HIS C 1 146 ? 21.118 -25.097 -15.514 1.00 25.20 163 HIS C O 1
ATOM 2387 N N . VAL C 1 147 ? 20.294 -23.902 -13.798 1.00 24.84 164 VAL C N 1
ATOM 2388 C CA . VAL C 1 147 ? 18.967 -24.431 -14.009 1.00 24.78 164 VAL C CA 1
ATOM 2389 C C . VAL C 1 147 ? 18.469 -23.994 -15.414 1.00 24.24 164 VAL C C 1
ATOM 2390 O O . VAL C 1 147 ? 17.901 -24.819 -16.146 1.00 24.14 164 VAL C O 1
ATOM 2394 N N . PHE C 1 148 ? 18.643 -22.700 -15.758 1.00 23.64 165 PHE C N 1
ATOM 2395 C CA . PHE C 1 148 ? 18.248 -22.214 -17.023 1.00 23.06 165 PHE C CA 1
ATOM 2396 C C . PHE C 1 148 ? 18.836 -23.068 -18.170 1.00 23.98 165 PHE C C 1
ATOM 2397 O O . PHE C 1 148 ? 18.142 -23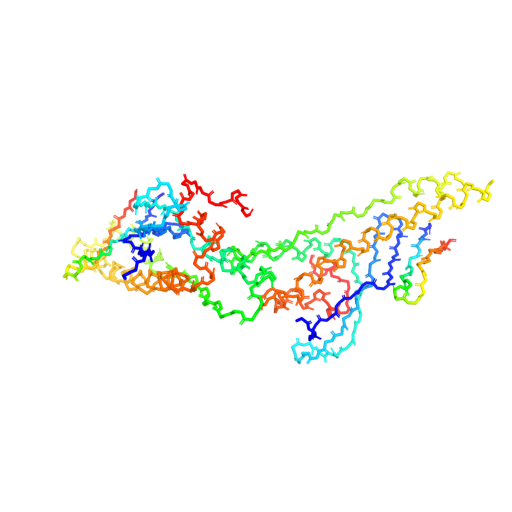.346 -19.143 1.00 24.51 165 PHE C O 1
ATOM 2405 N N . LEU C 1 149 ? 20.108 -23.460 -18.059 1.00 23.63 166 LEU C N 1
ATOM 2406 C CA . LEU C 1 149 ? 20.771 -24.261 -19.098 1.00 24.10 166 LEU C CA 1
ATOM 2407 C C . LEU C 1 149 ? 20.346 -25.713 -19.145 1.00 25.78 166 LEU C C 1
ATOM 2408 O O . LEU C 1 149 ? 20.301 -26.291 -20.241 1.00 25.79 166 LEU C O 1
ATOM 2413 N N . GLU C 1 150 ? 20.083 -26.323 -17.980 1.00 26.24 167 GLU C N 1
ATOM 2414 C CA . GLU C 1 150 ? 20.055 -27.768 -17.825 1.00 27.56 167 GLU C CA 1
ATOM 2415 C C . GLU C 1 150 ? 18.663 -28.398 -17.535 1.00 29.26 167 GLU C C 1
ATOM 2416 O O . GLU C 1 150 ? 18.422 -29.596 -17.785 1.00 29.38 167 GLU C O 1
ATOM 2422 N N . TYR C 1 151 ? 17.782 -27.627 -16.931 1.00 29.03 168 TYR C N 1
ATOM 2423 C CA . TYR C 1 151 ? 16.553 -28.173 -16.375 1.00 31.65 168 TYR C CA 1
ATOM 2424 C C . TYR C 1 151 ? 15.623 -28.535 -17.519 1.00 34.46 168 TYR C C 1
ATOM 2425 O O . TYR C 1 151 ? 15.232 -27.671 -18.302 1.00 33.43 168 TYR C O 1
ATOM 2434 N N . ASP C 1 152 ? 15.248 -29.778 -17.665 1.00 41.12 169 ASP C N 1
ATOM 2435 C CA . ASP C 1 152 ? 14.630 -30.123 -18.988 1.00 46.29 169 ASP C CA 1
ATOM 2436 C C . ASP C 1 152 ? 13.109 -30.160 -18.810 1.00 51.37 169 ASP C C 1
ATOM 2437 O O . ASP C 1 152 ? 12.467 -31.198 -19.062 1.00 58.18 169 ASP C O 1
ATOM 2442 N N . GLN C 1 153 ? 12.569 -29.028 -18.352 1.00 52.27 170 GLN C N 1
ATOM 2443 C CA . GLN C 1 153 ? 11.137 -28.742 -18.275 1.00 56.17 170 GLN C CA 1
ATOM 2444 C C . GLN C 1 153 ? 10.937 -27.230 -18.523 1.00 54.77 170 GLN C C 1
ATOM 2445 O O . GLN C 1 153 ? 11.905 -26.462 -18.624 1.00 49.28 170 GLN C O 1
ATOM 2451 N N . ASP C 1 154 ? 9.678 -26.840 -18.691 1.00 57.49 171 ASP C N 1
ATOM 2452 C CA . ASP C 1 154 ? 9.270 -25.435 -18.889 1.00 58.62 171 ASP C CA 1
ATOM 2453 C C . ASP C 1 154 ? 9.561 -24.703 -17.584 1.00 56.34 171 ASP C C 1
ATOM 2454 O O . ASP C 1 154 ? 9.174 -25.177 -16.508 1.00 60.72 171 ASP C O 1
ATOM 2459 N N . LEU C 1 155 ? 10.196 -23.548 -17.644 1.00 52.03 172 LEU C N 1
ATOM 2460 C CA . LEU C 1 155 ? 10.434 -22.762 -16.434 1.00 50.37 172 LEU C CA 1
ATOM 2461 C C . LEU C 1 155 ? 9.226 -21.968 -15.924 1.00 53.05 172 LEU C C 1
ATOM 2462 O O . LEU C 1 155 ? 9.320 -21.273 -14.949 1.00 52.08 172 LEU C O 1
ATOM 2467 N N . SER C 1 156 ? 8.134 -21.951 -16.667 1.00 59.25 173 SER C N 1
ATOM 2468 C CA . SER C 1 156 ? 6.814 -21.510 -16.175 1.00 65.77 173 SER C CA 1
ATOM 2469 C C . SER C 1 156 ? 6.617 -21.625 -14.647 1.00 70.11 173 SER C C 1
ATOM 2470 O O . SER C 1 156 ? 6.642 -20.593 -13.936 1.00 72.42 173 SER C O 1
ATOM 2473 N N . VAL C 1 157 ? 6.491 -22.860 -14.147 1.00 74.46 174 VAL C N 1
ATOM 2474 C CA . VAL C 1 157 ? 6.323 -23.117 -12.695 1.00 76.46 174 VAL C CA 1
ATOM 2475 C C . VAL C 1 157 ? 7.474 -22.541 -11.829 1.00 76.38 174 VAL C C 1
ATOM 2476 O O . VAL C 1 157 ? 7.216 -22.057 -10.727 1.00 77.64 174 VAL C O 1
ATOM 2480 N N . ARG C 1 158 ? 8.719 -22.563 -12.325 1.00 74.12 175 ARG C N 1
ATOM 2481 C CA . ARG C 1 158 ? 9.870 -21.916 -11.633 1.00 72.43 175 ARG C CA 1
ATOM 2482 C C . ARG C 1 158 ? 9.587 -20.500 -11.154 1.00 72.71 175 ARG C C 1
ATOM 2483 O O . ARG C 1 158 ? 9.932 -20.149 -10.020 1.00 71.76 175 ARG C O 1
ATOM 2491 N N . ARG C 1 159 ? 8.943 -19.718 -12.022 1.00 74.49 176 ARG C N 1
ATOM 2492 C CA . ARG C 1 159 ? 8.735 -18.260 -11.822 1.00 73.68 176 ARG C CA 1
ATOM 2493 C C . ARG C 1 159 ? 7.270 -17.894 -11.839 1.00 75.85 176 ARG C C 1
ATOM 2494 O O . ARG C 1 159 ? 6.461 -18.526 -11.161 1.00 82.60 176 ARG C O 1
ATOM 2502 N N . GLY D 2 1 ? -0.890 -23.864 -34.632 1.00 77.85 111 GLY D N 1
ATOM 2503 C CA . GLY D 2 1 ? -1.138 -23.427 -36.042 1.00 75.62 111 GLY D CA 1
ATOM 2504 C C . GLY D 2 1 ? 0.149 -23.046 -36.764 1.00 70.98 111 GLY D C 1
ATOM 2505 O O . GLY D 2 1 ? 1.175 -23.699 -36.560 1.00 72.58 111 GLY D O 1
ATOM 2506 N N . PRO D 2 2 ? 0.122 -21.981 -37.609 1.00 67.51 112 PRO D N 1
ATOM 2507 C CA . PRO D 2 2 ? 1.334 -21.563 -38.335 1.00 61.42 112 PRO D CA 1
ATOM 2508 C C . PRO D 2 2 ? 2.499 -20.968 -37.501 1.00 57.34 112 PRO D C 1
ATOM 2509 O O . PRO D 2 2 ? 2.315 -20.264 -36.518 1.00 58.19 112 PRO D O 1
ATOM 2513 N N . ALA D 2 3 ? 3.705 -21.266 -37.942 1.00 50.85 113 ALA D N 1
ATOM 2514 C CA . ALA D 2 3 ? 4.899 -21.019 -37.213 1.00 47.21 113 ALA D CA 1
ATOM 2515 C C . ALA D 2 3 ? 6.027 -20.954 -38.199 1.00 44.79 113 ALA D C 1
ATOM 2516 O O . ALA D 2 3 ? 5.933 -21.457 -39.330 1.00 44.14 113 ALA D O 1
ATOM 2518 N N . VAL D 2 4 ? 7.116 -20.317 -37.795 1.00 42.19 114 VAL D N 1
ATOM 2519 C CA . VAL D 2 4 ? 8.280 -20.191 -38.636 1.00 40.54 114 VAL D CA 1
ATOM 2520 C C . VAL D 2 4 ? 9.488 -20.675 -37.847 1.00 39.17 114 VAL D C 1
ATOM 2521 O O . VAL D 2 4 ? 9.690 -20.288 -36.693 1.00 38.32 114 VAL D O 1
ATOM 2525 N N . GLN D 2 5 ? 10.266 -21.540 -38.479 1.00 39.09 115 GLN D N 1
ATOM 2526 C CA . GLN D 2 5 ? 11.345 -22.262 -37.830 1.00 39.41 115 GLN D CA 1
ATOM 2527 C C . GLN D 2 5 ? 12.650 -21.742 -38.390 1.00 38.19 115 GLN D C 1
ATOM 2528 O O . GLN D 2 5 ? 12.791 -21.651 -39.603 1.00 39.50 115 GLN D O 1
ATOM 2534 N N . PHE D 2 6 ? 13.586 -21.387 -37.518 1.00 37.27 116 PHE D N 1
ATOM 2535 C CA . PHE D 2 6 ? 14.893 -20.884 -37.898 1.00 38.05 116 PHE D CA 1
ATOM 2536 C C . PHE D 2 6 ? 15.937 -21.929 -37.563 1.00 39.22 116 PHE D C 1
ATOM 2537 O O . PHE D 2 6 ? 15.856 -22.549 -36.500 1.00 38.58 116 PHE D O 1
ATOM 2545 N N . PHE D 2 7 ? 16.905 -22.127 -38.470 1.00 40.25 117 PHE D N 1
ATOM 2546 C CA . PHE D 2 7 ? 18.096 -22.950 -38.207 1.00 43.31 117 PHE D CA 1
ATOM 2547 C C . PHE D 2 7 ? 19.346 -22.134 -38.479 1.00 43.86 117 PHE D C 1
ATOM 2548 O O . PHE D 2 7 ? 19.500 -21.529 -39.534 1.00 45.66 117 PHE D O 1
ATOM 2556 N N . LYS D 2 8 ? 20.253 -22.104 -37.535 1.00 45.18 118 LYS D N 1
ATOM 2557 C CA . LYS D 2 8 ? 21.494 -21.390 -37.765 1.00 49.59 118 LYS D CA 1
ATOM 2558 C C . LYS D 2 8 ? 22.423 -22.242 -38.613 1.00 54.14 118 LYS D C 1
ATOM 2559 O O . LYS D 2 8 ? 22.529 -23.447 -38.394 1.00 52.52 118 LYS D O 1
ATOM 2565 N N . GLY D 2 9 ? 23.062 -21.609 -39.605 1.00 61.95 119 GLY D N 1
ATOM 2566 C CA . GLY D 2 9 ? 23.982 -22.295 -40.525 1.00 66.46 119 GLY D CA 1
ATOM 2567 C C . GLY D 2 9 ? 25.344 -22.540 -39.880 1.00 73.24 119 GLY D C 1
ATOM 2568 O O . GLY D 2 9 ? 25.858 -21.673 -39.147 1.00 71.14 119 GLY D O 1
ATOM 2569 N N . LYS D 2 10 ? 25.929 -23.714 -40.186 1.00 80.84 120 LYS D N 1
ATOM 2570 C CA . LYS D 2 10 ? 27.106 -24.263 -39.485 1.00 86.32 120 LYS D CA 1
ATOM 2571 C C . LYS D 2 10 ? 28.461 -23.883 -40.105 1.00 93.76 120 LYS D C 1
ATOM 2572 O O . LYS D 2 10 ? 28.797 -24.327 -41.213 1.00 99.15 120 LYS D O 1
ATOM 2578 N N . ASN D 2 11 ? 29.256 -23.125 -39.340 1.00 96.32 121 ASN D N 1
ATOM 2579 C CA . ASN D 2 11 ? 30.537 -22.537 -39.804 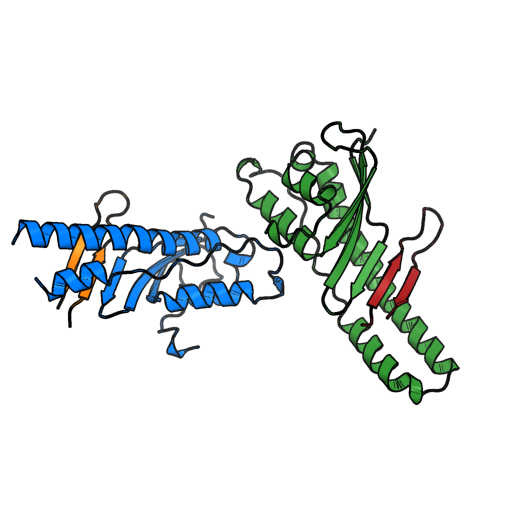1.00 99.95 121 ASN D CA 1
ATOM 2580 C C . ASN D 2 11 ? 30.367 -21.863 -41.178 1.00 102.24 121 ASN D C 1
ATOM 2581 O O . ASN D 2 11 ? 30.081 -20.674 -41.267 1.00 102.16 121 ASN D O 1
ATOM 2586 N N . GLY D 2 12 ? 30.468 -22.668 -42.233 1.00 104.74 122 GLY D N 1
ATOM 2587 C CA . GLY D 2 12 ? 30.356 -22.197 -43.605 1.00 106.14 122 GLY D CA 1
ATOM 2588 C C . GLY D 2 12 ? 28.922 -21.973 -44.053 1.00 101.37 122 GLY D C 1
ATOM 2589 O O . GLY D 2 12 ? 28.624 -20.930 -44.637 1.00 101.34 122 GLY D O 1
ATOM 2590 N N . SER D 2 13 ? 28.026 -22.926 -43.767 1.00 95.29 123 SER D N 1
ATOM 2591 C CA . SER D 2 13 ? 26.638 -22.853 -44.212 1.00 91.55 123 SER D CA 1
ATOM 2592 C C . SER D 2 13 ? 25.867 -21.656 -43.608 1.00 85.14 123 SER D C 1
ATOM 2593 O O . SER D 2 13 ? 26.308 -21.041 -42.641 1.00 85.63 123 SER D O 1
ATOM 2596 N N . ALA D 2 14 ? 24.810 -21.260 -44.309 1.00 79.97 124 ALA D N 1
ATOM 2597 C CA . ALA D 2 14 ? 24.067 -20.045 -44.001 1.00 75.25 124 ALA D CA 1
ATOM 2598 C C . ALA D 2 14 ? 22.691 -20.397 -43.441 1.00 68.35 124 ALA D C 1
ATOM 2599 O O . ALA D 2 14 ? 22.183 -21.503 -43.612 1.00 67.32 124 ALA D O 1
ATOM 2601 N N . ASP D 2 15 ? 22.099 -19.407 -42.791 1.00 62.71 125 ASP D N 1
ATOM 2602 C CA . ASP D 2 15 ? 20.898 -19.582 -41.989 1.00 58.21 125 ASP D CA 1
ATOM 2603 C C . ASP D 2 15 ? 19.704 -19.873 -42.854 1.00 56.58 125 ASP D C 1
ATOM 2604 O O . ASP D 2 15 ? 19.678 -19.501 -44.004 1.00 61.88 125 ASP D O 1
ATOM 2609 N N . GLN D 2 16 ? 18.729 -20.575 -42.304 1.00 54.09 126 GLN D N 1
ATOM 2610 C CA . GLN D 2 16 ? 17.526 -20.986 -43.042 1.00 53.70 126 GLN D CA 1
ATOM 2611 C C . GLN D 2 16 ? 16.286 -20.742 -42.210 1.00 49.72 126 GLN D C 1
ATOM 2612 O O . GLN D 2 16 ? 16.305 -20.866 -40.969 1.00 48.60 126 GLN D O 1
ATOM 2618 N N . VAL D 2 17 ? 15.198 -20.476 -42.901 1.00 48.21 127 VAL D N 1
ATOM 2619 C CA . VAL D 2 17 ? 13.908 -20.290 -42.281 1.00 47.71 127 VAL D CA 1
ATOM 2620 C C . VAL D 2 17 ? 12.911 -21.150 -43.041 1.00 48.78 127 VAL D C 1
ATOM 2621 O O . VAL D 2 17 ? 12.948 -21.170 -44.271 1.00 50.48 127 VAL D O 1
ATOM 2625 N N . ILE D 2 18 ? 12.009 -21.817 -42.327 1.00 46.90 128 ILE D N 1
ATOM 2626 C CA . ILE D 2 18 ? 10.967 -22.639 -42.953 1.00 49.15 128 ILE D CA 1
ATOM 2627 C C . ILE D 2 18 ? 9.622 -22.297 -42.382 1.00 48.40 128 ILE D C 1
ATOM 2628 O O . ILE D 2 18 ? 9.455 -22.303 -41.153 1.00 45.41 128 ILE D O 1
ATOM 2633 N N . LEU D 2 19 ? 8.657 -22.059 -43.258 1.00 50.34 129 LEU D N 1
ATOM 2634 C CA . LEU D 2 19 ? 7.296 -21.884 -42.819 1.00 54.50 129 LEU D CA 1
ATOM 2635 C C . LEU D 2 19 ? 6.715 -23.265 -42.516 1.00 55.73 129 LEU D C 1
ATOM 2636 O O . LEU D 2 19 ? 6.755 -24.166 -43.357 1.00 56.55 129 LEU D O 1
ATOM 2641 N N . VAL D 2 20 ? 6.184 -23.400 -41.311 1.00 55.24 130 VAL D N 1
ATOM 2642 C CA . VAL D 2 20 ? 5.594 -24.613 -40.813 1.00 60.26 130 VAL D CA 1
ATOM 2643 C C . VAL D 2 20 ? 4.102 -24.334 -40.535 1.00 64.99 130 VAL D C 1
ATOM 2644 O O . VAL D 2 20 ? 3.682 -23.182 -40.469 1.00 63.27 130 VAL D O 1
ATOM 2648 N N . THR D 2 21 ? 3.311 -25.397 -40.373 1.00 71.66 131 THR D N 1
ATOM 2649 C CA . THR D 2 21 ? 1.963 -25.315 -39.764 1.00 74.45 131 THR D CA 1
ATOM 2650 C C . THR D 2 21 ? 1.607 -26.658 -39.152 1.00 77.39 131 THR D C 1
ATOM 2651 O O . THR D 2 21 ? 2.303 -27.118 -38.264 1.00 77.52 131 THR D O 1
#

InterPro domains:
  IPR001683 Phox homology [PF00787] (56-168)
  IPR001683 Phox homology [PS50195] (25-172)
  IPR014637 Sorting nexin-5/6/32 [PIRSF036924] (1-404)
  IPR015404 Sorting nexin/Vps5-like, C-terminal [PF09325] (180-391)
  IPR027267 AH/BAR domain superfamily [G3DSA:1.20.1270.60] (201-403)
  IPR027267 AH/BAR domain superfamily [SSF103657] (202-401)
  IPR028654 Sorting nexin-5, BAR domain [cd07663] (185-402)
  IPR036871 PX domain superfamily [G3DSA:3.30.1520.10] (19-180)
  IPR036871 PX domain superfamily [SSF64268] (32-169)
  IPR042135 SNX5, PX domain [cd07291] (29-169)

Foldseek 3Di:
DVQKAWAFPDWDDDDQWIKTKIWIAGPDVVAVDRIDIAIAILVLQVVLQVVQVPPVVCPPPDQDDGQDRQDCPVLVVLVVVQPVVSVVVSVVVVVVSCVVRSVSHGVNLVVLCPDPPSVSDPSNSCSGHVHDYCVVVD/DKDKDKDPLDPPGHIDIDIDD/DQFKAWAFPDWDDDDQWIKTKIKIAGPDPVAPDRIDIAIAILVLQVVLQVVQVPPPVCPPPDQDDRQDDQDCPVLVVLVVVLVVCPVPDDPVVSVVSVVVSVVVVVVSCVVRSVRNGVNLVVLSPDPPSVPDPSNVCSGHVHDYCVVVD/DWDKDKDAADPPGHIDIDIDD

GO terms:
  GO:0005515 protein binding (F, IPI)
  GO:0048471 perinuclear region of cytoplasm (C, IDA)
  GO:0045893 positive regulation of DNA-templated transcription (P, IMP)
  GO:0046628 positive regulation of insulin receptor signaling pathway (P, IMP)
  GO:0097422 tubular endosome (C, IDA)
  GO:0070685 macropinocytic cup (C, IDA)
  GO:0034452 dynactin binding (F, IDA)
  GO:0035091 phosphatidylinositol binding (F, IDA)
  GO:0030904 retromer complex (C, IDA)
  GO:0006907 pinocytosis (P, IDA)
  GO:0031901 early endosome membrane (C, EXP)
  GO:0005768 endosome (C, EXP)
  GO:0005769 early endosome (C, EXP)
  GO:0005886 plasma membrane (C, EXP)
  GO:0042147 retrograde transport, endosome to Golgi (P, IMP)
  GO:0045296 cadherin binding (F, HDA)
  GO:0005829 cytosol (C, IDA)
  GO:0042147 retrograde transport, endosome to Golgi (P, IDA)
  GO:0010008 endosome membrane (C, IDA)
  GO:0097750 endosome membrane tubulation (P, IDA)

CATH classification: 3.30.1520.10

Nearest PDB structures (foldseek):
  5wy2-assembly2_D  TM=1.050E+00  e=2.210E-02  Chlamydia trachomatis
  5tp1-assembly2_Q  TM=7.072E-01  e=1.561E-01  Chlamydia trachomatis D/UW-3/CX
  1fi8-assembly1_E  TM=5.211E-01  e=8.794E+00  Escherichia coli
  1fi8-assembly1_C  TM=4.332E-01  e=9.348E+00  Escherichia coli
  5wy2-assembly1_A  TM=1.007E+00  e=7.480E-26  Homo sapiens

Sequence (329 aa):
DPSLQIDIPDALSERDKVKFTVHTKTTLSTFQSPEFSVTRQHEDFVWLHDTLTETTDYAGLIIPPAPTKPDFDGPREKMQKLFAKMKQELEAEYLAVFKKTVSTHEVFLQRLSSHPVLSKDRNFHVFLEYDQDLSVRRGPAVQFFKGKNGSADQVILVTDPSLQIDIPDALSERDKVKFTVHTKTTLSTFQSPEFSVTRQHEDFVWLHDTLTETTDYAGLIIPPAPTKPDFDGPREKMQKLGEGEGSMTKEEFAKMKQELEAEYLAVFKKTVSTHEVFLQRLSSHPVLSKDRNFHVFLEYDQDLSVRRGPAVQFFKGKNGSADQVILVT

Radius of gyration: 26.71 Å; Cα contacts (8 Å, |Δi|>4): 488; chains: 4; bounding box: 61×52×90 Å

B-factor: mean 52.0, std 27.99, range [19.67, 163.46]

Organism: Homo sapiens (NCBI:txid9606)

Solvent-accessible surface area: 19376 Å² total; per-residue (Å²): 124,112,39,6,107,6,16,0,42,32,2,39,5,26,126,113,73,10,60,0,31,0,37,0,105,9,116,69,118,96,11,166,46,100,94,30,56,7,74,2,27,25,104,4,0,64,56,0,43,70,32,0,79,126,40,107,116,28,44,11,30,59,38,10,89,35,9,103,148,13,91,10,81,31,6,70,94,92,32,148,154,88,183,57,147,79,112,123,99,16,83,54,52,4,55,63,35,0,118,156,9,2,51,51,0,22,52,2,0,67,124,0,13,63,8,80,64,0,16,160,11,174,43,0,23,15,0,0,49,74,110,123,64,2,42,125,120,117,84,61,8,4,39,2,84,49,14,135,154,80,76,82,35,108,30,73,109,59,140,190,84,44,12,95,6,46,0,41,33,1,39,4,36,152,109,65,13,63,0,31,0,36,0,106,9,115,65,114,103,12,178,44,99,92,29,56,6,76,2,23,17,53,6,0,16,10,0,37,3,19,0,48,79,38,119,133,26,93,80,63,149,36,10,90,34,10,103,120,14,92,10,82,32,7,87,93,102,24,121,125,16,40,134,21,108,76,108,66,94,179,139,83,47,57,119,83,76,126,84,5,47,58,60,2,48,65,33,0,116,157,8,3,52,52,0,22,51,2,0,66,123,0,19,92,35,102,66,0,17,157,11,173,30,0,26,22,0,0,50,95,117,117,87,0,67,147,122,107,79,80,6,1,39,1,92,66,19,174,171,75,75,76,31,112,16,74,44,64,133

=== Feature glossary ===
Legend for the data blocks above and below:

— What the protein is —

The amino-acid sequence is the protein's primary structure: the linear order of residues from the N-terminus to the C-terminus, written in one-letter code. Everything else here — the 3D coordinates, the secondary structure, the domain annotations — is ultimately a consequence of this string.

Database cross-references. InterPro integrates a dozen domain/family signature databases into unified entries with residue-range hits. GO terms attach function/process/location labels with evidence codes. CATH codes position the fold in a four-level structural taxonomy. Organism is the NCBI-taxonomy species name.

— Where its atoms are —

The mmCIF block holds the 3D Cartesian coordinates of each backbone atom (N, Cα, C, O) in ångströms. mmCIF is the PDB's canonical archive format — a tagged-loop text representation of the atomic model.

The six renders are orthographic views along the three Cartesian axes in both directions. Representation (cartoon, sticks, or surface) and color scheme (sequence-rainbow or by-chain) vary across proteins so the training set covers all the common visualization conventions.

— Local backbone conformation —

Secondary structure is the local, repeating backbone conformation. DSSP classifies it into eight states by reading the hydrogen-bond network: three helix types (H, G, I), two β types (E, B), two non-regular types (T, S), and unstructured coil (-).

SS3 is a coarse helix/strand/coil call (letters a/b/c) made by the P-SEA algorithm from inter-Cα distances and dihedrals. It is less detailed than DSSP but needs only Cα positions.

Backbone dihedral angles. Every residue except chain termini has a φ (preceding-C → N → Cα → C) and a ψ (N → Cα → C → next-N). They are reported in degrees following the IUPAC sign convention. Secondary structure is essentially a statement about which (φ, ψ) basin each residue occupies.

— Global shape and packing —

The geometric summary reports three shape descriptors. Rg (radius of gyration) measures how spread out the Cα atoms are about their centre of mass; compact globular proteins have small Rg, elongated or unfolded ones large. Cα contacts (<8 Å, |i−j|>4) count long-range residue pairs in spatial proximity — high for tightly packed folds, near zero for rods or random coil. The bounding-box extents give the protein's footprint along x, y, z in Å.

Solvent accessibility: the surface area of each residue that a 1.4 Å water probe can touch, in Å². When only backbone atoms are present the absolute values are lower than full-atom SASA (side chains contribute most of the area) and are flagged as backbone-only.

Plot images: a contact map (which residues are close in 3D, as an N×N binary image), a Ramachandran scatter (backbone torsion angles, revealing secondary-structure composition at a glance), and — for AlphaFold structures — a PAE heatmap (pairwise prediction confidence).

— Structural neighborhood —

Foldseek's 3Di representation compresses backbone geometry into a per-residue letter drawn from a learned twenty-state alphabet. It captures the tertiary interaction pattern around each residue — which residues are packed against it in space, regardless of where they are in sequence.

Structural nearest neighbors (via Foldseek easy-search vs the PDB). Reported per hit: target PDB id, E-value, and alignment TM-score. A TM-score above ~0.5 is the conventional threshold for 'same fold'.

— Confidence and disorder —

pLDDT (predicted Local Distance Difference Test) is AlphaFold's per-residue confidence score, ranging from 0 to 100. Values above 90 indicate high confidence (typically well-packed cores); 70–90 is confident; 50–70 low confidence; below 50 usually means the region is disordered or the prediction is unreliable there. AlphaFold stores pLDDT in the mmCIF B-factor column.

For experimental (PDB) structures, the B-factor (temperature factor) quantifies the positional spread of each atom in the crystal — a combination of thermal vibration and static disorder — in units of Å². High B-factors mark flexible loops or poorly resolved regions; low B-factors mark the rigid, well-ordered core.

Predicted Aligned Error (PAE) is an AlphaFold confidence matrix: entry (i, j) is the expected error in the position of residue j, in ångströms, when the prediction is superimposed on the true structure at residue i. Low PAE within a block of residues means that block is internally rigid and well-predicted; high PAE between two blocks means their relative placement is uncertain even if each block individually is confident.